Protein AF-0000000085975461 (afdb_homodimer)

Sequence (212 aa):
MDHITNEAEEIYQRLIRKKSVLGVMVFNENGIRTSMDNATTSEMANALVPLNDLARKTVKDLDPDNELLFFRVRTNKNEMMIGVDEGHLYIVIQDARFIRTQHMSMMDHITNEAEEIYQRLIRKKSVLGVMVFNENGIRTSMDNATTSEMANALVPLNDLARKTVKDLDPDNELLFFRVRTNKNEMMIGVDEGHLYIVIQDARFIRTQHMSM

Radius of gyration: 17.93 Å; Cα contacts (8 Å, |Δi|>4): 355; chains: 2; bounding box: 38×55×39 Å

InterPro domains:
  IPR004942 Roadblock/LAMTOR2 domain [PF03259] (8-94)
  IPR004942 Roadblock/LAMTOR2 domain [SM00960] (8-94)

Secondary structure (DSSP, 8-state):
-----HHHHHHHHHHHT-TTEEEEEEE-SS-EEESS-HHHHHHHHHHHHHHHHHHHHHHHHH-TT--EEEEEEEESSEEEEEEEETTEEEEEEEEHHHHHHHHHT-/-----HHHHHHHHHHHT-TTEEEEEEE-SS-EEESS-HHHHHHHHHHHHHHHHHHHHHHHHH-TT--EEEEEEEESSEEEEEEEETTEEEEEEEEHHHHHHHHHT-

Solvent-accessible surface area (backbone atoms only — not comparable to full-atom values): 11482 Å² total; per-residue (Å²): 125,88,80,63,52,70,69,56,46,51,52,49,56,55,48,69,67,36,86,40,42,76,34,43,37,39,38,47,96,83,47,76,52,59,76,54,56,69,69,59,49,51,52,49,47,66,45,47,47,60,50,51,53,50,51,40,49,37,40,32,72,76,33,75,89,46,45,6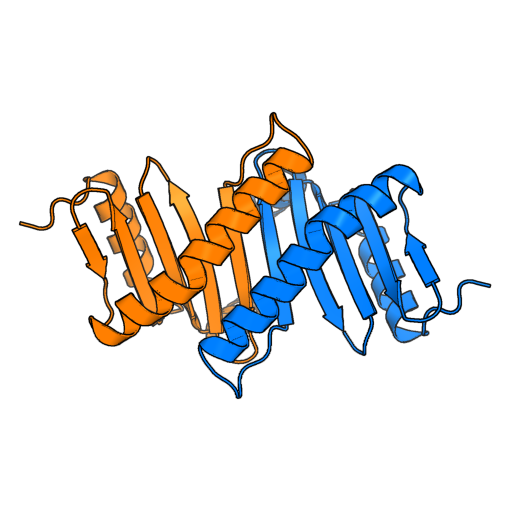2,47,36,34,38,42,34,38,80,69,32,27,36,37,42,34,61,56,98,76,27,40,38,40,37,34,27,38,41,65,51,54,53,55,56,63,65,68,103,126,87,79,62,53,71,68,56,47,51,52,49,57,56,47,68,67,37,84,40,43,75,33,42,37,37,37,45,97,81,48,76,52,59,75,54,55,70,68,59,47,52,52,49,46,66,48,46,48,59,51,51,52,50,49,41,50,38,40,31,72,76,33,75,89,46,46,65,49,35,36,36,41,33,37,78,69,32,27,38,38,38,33,60,54,98,78,25,40,37,41,36,35,28,38,41,67,51,56,52,54,57,63,65,68,104

Foldseek 3Di:
DPPDDPVQVVVVVVQVPDPFWPKKWKDAPVGIDIPDDPVVVVVCCVVCVVVVVVVQVVQCVVPVVDGDAKDWDDDPFWIWIWGDDPRMIMIIIGGPVVVVVVVVVD/DPPDDPVQVVVVVVQVPDPQWPKKWKDAPVGIDIPDDPVVVVVCCVVCVVVVVVVQVVQCVVPVVDGDAKDWDDDPAWIWIWGDDPRMIMIIIGGPVVVVVVVVVD

Nearest PDB structures (foldseek):
  3l7h-assembly1_A  TM=9.608E-01  e=1.850E-07  Drosophila melanogaster
  8j07-assembly1_q5  TM=8.761E-01  e=8.412E-08  Homo sapiens
  3l9k-assembly5_A  TM=9.247E-01  e=2.317E-07  Drosophila melanogaster
  8glv-assembly1_AI  TM=8.136E-01  e=3.419E-08  Chlamydomonas reinhardtii
  1y4o-assembly1_B  TM=8.611E-01  e=7.140E-07  Mus musculus

pLDDT: mean 89.34, std 12.31, range [33.91, 97.38]

Structure (mmCIF, N/CA/C/O backbone):
data_AF-0000000085975461-model_v1
#
loop_
_entity.id
_entity.type
_entity.pdbx_description
1 polymer 'Robl_LC7 domain-containing protein'
#
loop_
_atom_site.group_PDB
_atom_site.id
_atom_site.type_symbol
_atom_site.label_atom_id
_atom_site.label_alt_id
_atom_site.label_comp_id
_atom_site.label_asym_id
_atom_site.label_entity_id
_atom_site.label_seq_id
_atom_site.pdbx_PDB_ins_code
_atom_site.Cartn_x
_atom_site.Cartn_y
_atom_site.Cartn_z
_atom_site.occupancy
_atom_site.B_iso_or_equiv
_atom_site.auth_seq_id
_atom_site.auth_comp_id
_atom_site.auth_asym_id
_atom_site.auth_atom_id
_atom_site.pdbx_PDB_model_num
ATOM 1 N N . MET A 1 1 ? -2.244 -28.422 -16.719 1 41.41 1 MET A N 1
ATOM 2 C CA . MET A 1 1 ? -1.035 -27.609 -16.75 1 41.41 1 MET A CA 1
ATOM 3 C C . MET A 1 1 ? -1.367 -26.141 -16.531 1 41.41 1 MET A C 1
ATOM 5 O O . MET A 1 1 ? -2.375 -25.641 -17.047 1 41.41 1 MET A O 1
ATOM 9 N N . ASP A 1 2 ? -0.779 -25.453 -15.43 1 55.09 2 ASP A N 1
ATOM 10 C CA . ASP A 1 2 ? -1.368 -24.266 -14.82 1 55.09 2 ASP A CA 1
ATOM 11 C C . ASP A 1 2 ? -1.531 -23.141 -15.852 1 55.09 2 ASP A C 1
ATOM 13 O O . ASP A 1 2 ? -0.586 -22.812 -16.562 1 55.09 2 ASP A O 1
ATOM 17 N N . HIS A 1 3 ? -2.777 -22.984 -16.438 1 66.88 3 HIS A N 1
ATOM 18 C CA . HIS A 1 3 ? -3.395 -22.125 -17.438 1 66.88 3 HIS A CA 1
ATOM 19 C C . HIS A 1 3 ? -3.031 -20.656 -17.188 1 66.88 3 HIS A C 1
ATOM 21 O O . HIS A 1 3 ? -3.66 -19.75 -17.75 1 66.88 3 HIS A O 1
ATOM 27 N N . ILE A 1 4 ? -1.952 -20.375 -16.5 1 74.12 4 ILE A N 1
ATOM 28 C CA . ILE A 1 4 ? -1.587 -18.969 -16.406 1 74.12 4 ILE A CA 1
ATOM 29 C C . ILE A 1 4 ? -0.865 -18.531 -17.672 1 74.12 4 ILE A C 1
ATOM 31 O O . ILE A 1 4 ? -0.182 -19.328 -18.312 1 74.12 4 ILE A O 1
ATOM 35 N N . THR A 1 5 ? -1.083 -17.25 -18.109 1 83.25 5 THR A N 1
ATOM 36 C CA . THR A 1 5 ? -0.441 -16.734 -19.312 1 83.25 5 THR A CA 1
ATOM 37 C C . THR A 1 5 ? 1.078 -16.75 -19.156 1 83.25 5 THR A C 1
ATOM 39 O O . THR A 1 5 ? 1.599 -16.812 -18.047 1 83.25 5 THR A O 1
ATOM 42 N N . ASN A 1 6 ? 1.767 -16.828 -20.344 1 84.56 6 ASN A N 1
ATOM 43 C CA . ASN A 1 6 ? 3.225 -16.828 -20.344 1 84.56 6 ASN A CA 1
ATOM 44 C C . ASN A 1 6 ? 3.787 -15.625 -19.594 1 84.56 6 ASN A C 1
ATOM 46 O O . ASN A 1 6 ? 4.785 -15.758 -18.875 1 84.56 6 ASN A O 1
ATOM 50 N N . GLU A 1 7 ? 3.133 -14.5 -19.766 1 85.62 7 GLU A N 1
ATOM 51 C CA . GLU A 1 7 ? 3.59 -13.289 -19.094 1 85.62 7 GLU A CA 1
ATOM 52 C C . GLU A 1 7 ? 3.484 -13.438 -17.578 1 85.62 7 GLU A C 1
ATOM 54 O O . GLU A 1 7 ? 4.402 -13.062 -16.844 1 85.62 7 GLU A O 1
ATOM 59 N N . ALA A 1 8 ? 2.377 -13.984 -17.141 1 87.81 8 ALA A N 1
ATOM 60 C CA . ALA A 1 8 ? 2.17 -14.188 -15.719 1 87.81 8 ALA A CA 1
ATOM 61 C C . ALA A 1 8 ? 3.168 -15.195 -15.156 1 87.81 8 ALA A C 1
ATOM 63 O O . ALA A 1 8 ? 3.648 -15.047 -14.031 1 87.81 8 ALA A O 1
ATOM 64 N N . GLU A 1 9 ? 3.465 -16.156 -15.992 1 89.06 9 GLU A N 1
ATOM 65 C CA . GLU A 1 9 ? 4.414 -17.188 -15.578 1 89.06 9 GLU A CA 1
ATOM 66 C C . GLU A 1 9 ? 5.816 -16.609 -15.414 1 89.06 9 GLU A C 1
ATOM 68 O O . GLU A 1 9 ? 6.527 -16.953 -14.469 1 89.06 9 GLU A O 1
ATOM 73 N N . GLU A 1 10 ? 6.199 -15.766 -16.281 1 90.12 10 GLU A N 1
ATOM 74 C CA . GLU A 1 10 ? 7.52 -15.141 -16.219 1 90.12 10 GLU A CA 1
ATOM 75 C C . GLU A 1 10 ? 7.656 -14.289 -14.953 1 90.12 10 GLU A C 1
ATOM 77 O O . GLU A 1 10 ? 8.688 -14.328 -14.281 1 90.12 10 GLU A O 1
ATOM 82 N N . ILE A 1 11 ? 6.613 -13.508 -14.719 1 89.75 11 ILE A N 1
ATOM 83 C CA . ILE A 1 11 ? 6.621 -12.672 -13.523 1 89.75 11 ILE A CA 1
ATOM 84 C C . ILE A 1 11 ? 6.707 -13.555 -12.273 1 89.75 11 ILE A C 1
ATOM 86 O O . ILE A 1 11 ? 7.504 -13.289 -11.375 1 89.75 11 ILE A O 1
ATOM 90 N N . TYR A 1 12 ? 5.902 -14.625 -12.305 1 92.62 12 TYR A N 1
ATOM 91 C CA . TYR A 1 12 ? 5.906 -15.562 -11.188 1 92.62 12 TYR A CA 1
ATOM 92 C C . TYR A 1 12 ? 7.305 -16.125 -10.953 1 92.62 12 TYR A C 1
ATOM 94 O O . TYR A 1 12 ? 7.801 -16.109 -9.82 1 92.62 12 TYR A 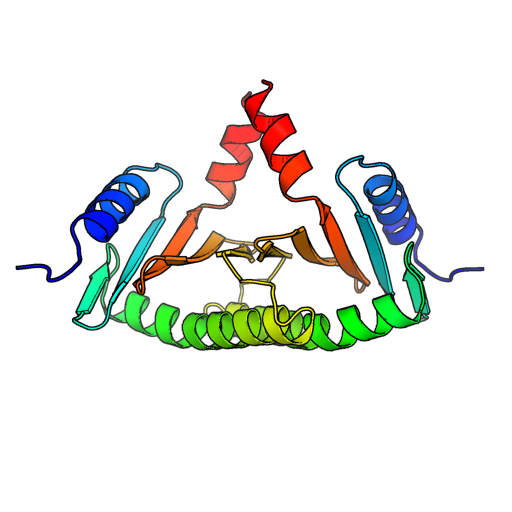O 1
ATOM 102 N N . GLN A 1 13 ? 7.914 -16.5 -11.984 1 93.81 13 GLN A N 1
ATOM 103 C CA . GLN A 1 13 ? 9.227 -17.125 -11.883 1 93.81 13 GLN A CA 1
ATOM 104 C C . GLN A 1 13 ? 10.281 -16.125 -11.398 1 93.81 13 GLN A C 1
ATOM 106 O O . GLN A 1 13 ? 11.188 -16.484 -10.648 1 93.81 13 GLN A O 1
ATOM 111 N N . ARG A 1 14 ? 10.109 -14.977 -11.844 1 93.75 14 ARG A N 1
ATOM 112 C CA . ARG A 1 14 ? 11.047 -13.93 -11.438 1 93.75 14 ARG A CA 1
ATOM 113 C C . ARG A 1 14 ? 10.906 -13.617 -9.953 1 93.75 14 ARG A C 1
ATOM 115 O O . ARG A 1 14 ? 11.906 -13.438 -9.25 1 93.75 14 ARG A O 1
ATOM 122 N N . LEU A 1 15 ? 9.695 -13.609 -9.461 1 93.44 15 LEU A N 1
ATOM 123 C CA . LEU A 1 15 ? 9.414 -13.227 -8.086 1 93.44 15 LEU A CA 1
ATOM 124 C C . LEU A 1 15 ? 9.883 -14.312 -7.117 1 93.44 15 LEU A C 1
ATOM 126 O O . LEU A 1 15 ? 10.453 -14.008 -6.066 1 93.44 15 LEU A O 1
ATOM 130 N N . ILE A 1 16 ? 9.648 -15.578 -7.445 1 93.81 16 ILE A N 1
ATOM 131 C CA . ILE A 1 16 ? 9.953 -16.656 -6.512 1 93.81 16 ILE A CA 1
ATOM 132 C C . ILE A 1 16 ? 11.469 -16.812 -6.375 1 93.81 16 ILE A C 1
ATOM 134 O O . ILE A 1 16 ? 11.945 -17.469 -5.445 1 93.81 16 ILE A O 1
ATOM 138 N N . ARG A 1 17 ? 12.188 -16.266 -7.32 1 94.44 17 ARG A N 1
ATOM 139 C CA . ARG A 1 17 ? 13.641 -16.391 -7.27 1 94.44 17 ARG A CA 1
ATOM 140 C C . ARG A 1 17 ? 14.234 -15.352 -6.32 1 94.44 17 ARG A C 1
ATOM 142 O O . ARG A 1 17 ? 15.398 -15.469 -5.922 1 94.44 17 ARG A O 1
ATOM 149 N N . LYS A 1 18 ? 13.469 -14.43 -5.969 1 92.94 18 LYS A N 1
ATOM 150 C CA . LYS A 1 18 ? 13.961 -13.391 -5.066 1 92.94 18 LYS A CA 1
ATOM 151 C C . LYS A 1 18 ? 14.109 -13.922 -3.646 1 92.94 18 LYS A C 1
ATOM 153 O O . LYS A 1 18 ? 13.195 -14.555 -3.113 1 92.94 18 LYS A O 1
ATOM 158 N N . LYS A 1 19 ? 15.203 -13.609 -3.033 1 92.12 19 LYS A N 1
ATOM 159 C CA . LYS A 1 19 ? 15.516 -14.117 -1.697 1 92.12 19 LYS A CA 1
ATOM 160 C C . LYS A 1 19 ? 14.57 -13.531 -0.655 1 92.12 19 LYS A C 1
ATOM 162 O O . LYS A 1 19 ? 14.25 -14.18 0.343 1 92.12 19 LYS A O 1
ATOM 167 N N . SER A 1 20 ? 14.086 -12.359 -0.898 1 93.06 20 SER A N 1
ATOM 168 C CA . SER A 1 20 ? 13.227 -11.688 0.07 1 93.06 20 SER A CA 1
ATOM 169 C C . SER A 1 20 ? 11.805 -12.219 0.011 1 93.06 20 SER A C 1
ATOM 171 O O . SER A 1 20 ? 10.992 -11.945 0.896 1 93.06 20 SER A O 1
ATOM 173 N N . VAL A 1 21 ? 11.539 -13 -1.002 1 96.25 21 VAL A N 1
ATOM 174 C CA . VAL A 1 21 ? 10.156 -13.406 -1.245 1 96.25 21 VAL A CA 1
ATOM 175 C C . VAL A 1 21 ? 9.852 -14.68 -0.455 1 96.25 21 VAL A C 1
ATOM 177 O O . VAL A 1 21 ? 10.555 -15.68 -0.582 1 96.25 21 VAL A O 1
ATOM 180 N N . LEU A 1 22 ? 8.781 -14.609 0.339 1 95.62 22 LEU A N 1
ATOM 181 C CA . LEU A 1 22 ? 8.344 -15.742 1.152 1 95.62 22 LEU A CA 1
ATOM 182 C C . LEU A 1 22 ? 7.238 -16.516 0.448 1 95.62 22 LEU A C 1
ATOM 184 O O . LEU A 1 22 ? 7.055 -17.719 0.7 1 95.62 22 LEU A O 1
ATOM 188 N N . GLY A 1 23 ? 6.523 -15.812 -0.423 1 96.56 23 GLY A N 1
ATOM 189 C CA . GLY A 1 23 ? 5.414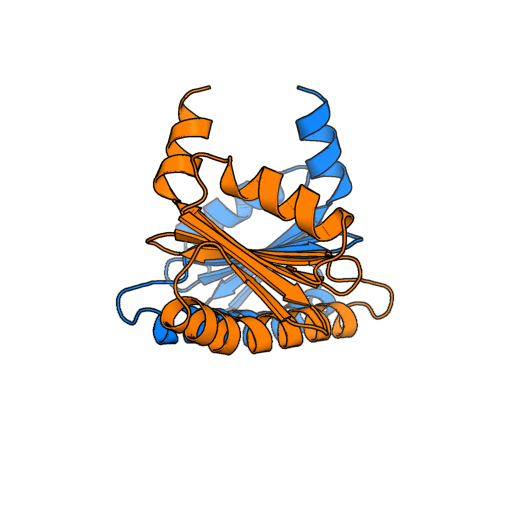 -16.438 -1.123 1 96.56 23 GLY A CA 1
ATOM 190 C C . GLY A 1 23 ? 4.875 -15.602 -2.264 1 96.56 23 GLY A C 1
ATOM 191 O O . GLY A 1 23 ? 4.879 -14.375 -2.191 1 96.56 23 GLY A O 1
ATOM 192 N N . VAL A 1 24 ? 4.445 -16.328 -3.301 1 96.94 24 VAL A N 1
ATOM 193 C CA . VAL A 1 24 ? 3.865 -15.672 -4.465 1 96.94 24 VAL A CA 1
ATOM 194 C C . VAL A 1 24 ? 2.551 -16.344 -4.84 1 96.94 24 VAL A C 1
ATOM 196 O O . VAL A 1 24 ? 2.447 -17.578 -4.816 1 96.94 24 VAL A O 1
ATOM 199 N N . MET A 1 25 ? 1.597 -15.539 -5.172 1 96.44 25 MET A N 1
ATOM 200 C CA . MET A 1 25 ? 0.305 -16.016 -5.664 1 96.44 25 MET A CA 1
ATOM 201 C C . MET A 1 25 ? -0.129 -15.227 -6.898 1 96.44 25 MET A C 1
ATOM 203 O O . MET A 1 25 ? -0.06 -14 -6.914 1 96.44 25 MET A O 1
ATOM 207 N N . VAL A 1 26 ? -0.528 -15.953 -7.902 1 94.75 26 VAL A N 1
ATOM 208 C CA . VAL A 1 26 ? -1.046 -15.344 -9.125 1 94.75 26 VAL A CA 1
ATOM 209 C C . VAL A 1 26 ? -2.445 -15.883 -9.414 1 94.75 26 VAL A C 1
ATOM 211 O O . VAL A 1 26 ? -2.639 -17.094 -9.539 1 94.75 26 VAL A O 1
ATOM 214 N N . PHE A 1 27 ? -3.338 -14.922 -9.461 1 91.81 27 PHE A N 1
ATOM 215 C CA . PHE A 1 27 ? -4.727 -15.297 -9.703 1 91.81 27 PHE A CA 1
ATOM 216 C C . PHE A 1 27 ? -5.16 -14.867 -11.102 1 91.81 27 PHE A C 1
ATOM 218 O O . PHE A 1 27 ? -4.906 -13.742 -11.523 1 91.81 27 PHE A O 1
ATOM 225 N N . ASN A 1 28 ? -5.727 -15.812 -11.812 1 86.25 28 ASN A N 1
ATOM 226 C CA . ASN A 1 28 ? -6.371 -15.484 -13.078 1 86.25 28 ASN A CA 1
ATOM 227 C C . ASN A 1 28 ? -7.754 -16.125 -13.188 1 86.25 28 ASN A C 1
ATOM 229 O O . ASN A 1 28 ? -8.25 -16.719 -12.227 1 86.25 28 ASN A O 1
ATOM 233 N N . GLU A 1 29 ? -8.414 -15.875 -14.344 1 81.06 29 GLU A N 1
ATOM 234 C CA . GLU A 1 29 ? -9.773 -16.359 -14.547 1 81.06 29 GLU A CA 1
ATOM 235 C C . GLU A 1 29 ? -9.836 -17.875 -14.484 1 81.06 29 GLU A C 1
ATOM 237 O O . GLU A 1 29 ? -10.867 -18.453 -14.141 1 81.06 29 GLU A O 1
ATOM 242 N N . ASN A 1 30 ? -8.773 -18.531 -14.695 1 78.06 30 ASN A N 1
ATOM 243 C CA . ASN A 1 30 ? -8.781 -19.984 -14.875 1 78.06 30 ASN A CA 1
ATOM 244 C C . ASN A 1 30 ? -8.281 -20.703 -13.625 1 78.06 30 ASN A C 1
ATOM 246 O O . ASN A 1 30 ? -8.539 -21.891 -13.445 1 78.06 30 ASN A O 1
ATOM 250 N N . GLY A 1 31 ? -7.484 -19.953 -12.828 1 85 31 GLY A N 1
ATOM 251 C CA . GLY A 1 31 ? -6.957 -20.625 -11.656 1 85 31 GLY A CA 1
ATOM 252 C C . GLY A 1 31 ? -5.895 -19.828 -10.922 1 85 31 GLY A C 1
ATOM 253 O O . GLY A 1 31 ? -5.871 -18.609 -11.008 1 85 31 GLY A O 1
ATOM 254 N N . ILE A 1 32 ? -5.227 -20.656 -9.938 1 90.75 32 ILE A N 1
ATOM 255 C CA . ILE A 1 32 ? -4.27 -20.016 -9.047 1 90.75 32 ILE A CA 1
ATOM 256 C C . ILE A 1 32 ? -2.908 -20.688 -9.172 1 90.75 32 ILE A C 1
ATOM 258 O O . ILE A 1 32 ? -2.818 -21.922 -9.18 1 90.75 32 ILE A O 1
ATOM 262 N N . ARG A 1 33 ? -1.916 -19.891 -9.508 1 92.88 33 ARG A N 1
ATOM 263 C CA . ARG A 1 33 ? -0.52 -20.312 -9.391 1 92.88 33 ARG A CA 1
ATOM 264 C C . ARG A 1 33 ? 0.105 -19.766 -8.109 1 92.88 33 ARG A C 1
ATOM 266 O O . ARG A 1 33 ? 0.121 -18.547 -7.895 1 92.88 33 ARG A O 1
ATOM 273 N N . THR A 1 34 ? 0.556 -20.672 -7.219 1 95.06 34 THR A N 1
ATOM 274 C CA . THR A 1 34 ? 1.017 -20.219 -5.914 1 95.06 34 THR A CA 1
ATOM 275 C C . THR A 1 34 ? 2.188 -21.062 -5.426 1 95.06 34 THR A C 1
ATOM 277 O O . THR A 1 34 ? 2.273 -22.25 -5.738 1 95.06 34 THR A O 1
ATOM 280 N N . SER A 1 35 ? 3.09 -20.406 -4.75 1 96.31 35 SER A N 1
ATOM 281 C CA . SER A 1 35 ? 4.195 -21.109 -4.105 1 96.31 35 SER A CA 1
ATOM 282 C C . SER A 1 35 ? 3.844 -21.484 -2.67 1 96.31 35 SER A C 1
ATOM 284 O O . SER A 1 35 ? 4.68 -22.031 -1.943 1 96.31 35 SER A O 1
ATOM 286 N N . MET A 1 36 ? 2.643 -21.156 -2.258 1 95.12 36 MET A N 1
ATOM 287 C CA . MET A 1 36 ? 2.201 -21.406 -0.888 1 95.12 36 MET A CA 1
ATOM 288 C C . MET A 1 36 ? 1.132 -22.5 -0.85 1 95.12 36 MET A C 1
ATOM 290 O O . MET A 1 36 ? 0.632 -22.922 -1.895 1 95.12 36 MET A O 1
ATOM 294 N N . ASP A 1 37 ? 0.845 -22.969 0.315 1 95.94 37 ASP A N 1
ATOM 295 C CA . ASP A 1 37 ? -0.187 -24 0.426 1 95.94 37 ASP A CA 1
ATOM 296 C C . ASP A 1 37 ? -1.575 -23.406 0.187 1 95.94 37 ASP A C 1
ATOM 298 O O . ASP A 1 37 ? -1.762 -22.188 0.266 1 95.94 37 ASP A O 1
ATOM 302 N N . ASN A 1 38 ? -2.553 -24.266 -0.075 1 93.5 38 ASN A N 1
ATOM 303 C CA . ASN A 1 38 ? -3.885 -23.828 -0.481 1 93.5 38 ASN A CA 1
ATOM 304 C C . ASN A 1 38 ? -4.594 -23.078 0.639 1 93.5 38 ASN A C 1
ATOM 306 O O . ASN A 1 38 ? -5.34 -22.125 0.38 1 93.5 38 ASN A O 1
ATOM 310 N N . ALA A 1 39 ? -4.352 -23.484 1.846 1 95.31 39 ALA A N 1
ATOM 311 C CA . ALA A 1 39 ? -5.012 -22.828 2.977 1 95.31 39 ALA A CA 1
ATOM 312 C C . ALA A 1 39 ? -4.523 -21.391 3.15 1 95.31 39 ALA A C 1
ATOM 314 O O . ALA A 1 39 ? -5.332 -20.469 3.287 1 95.31 39 ALA A O 1
ATOM 315 N N . THR A 1 40 ? -3.193 -21.219 3.076 1 94.19 40 THR A N 1
ATOM 316 C CA . THR A 1 40 ? -2.602 -19.891 3.18 1 94.19 40 THR A CA 1
ATOM 317 C C . THR A 1 40 ? -3.029 -19.016 2.006 1 94.19 40 THR A C 1
ATOM 319 O O . THR A 1 40 ? -3.369 -17.844 2.188 1 94.19 40 THR A O 1
ATOM 322 N N . THR A 1 41 ? -3.064 -19.594 0.85 1 95.5 41 THR A N 1
ATOM 323 C CA . THR A 1 41 ? -3.465 -18.875 -0.363 1 95.5 41 THR A CA 1
ATOM 324 C C . THR A 1 41 ? -4.898 -18.375 -0.245 1 95.5 41 THR A C 1
ATOM 326 O O . THR A 1 41 ? -5.18 -17.219 -0.555 1 95.5 41 THR A O 1
ATOM 329 N N . SER A 1 42 ? -5.801 -19.234 0.211 1 94.81 42 SER A N 1
ATOM 330 C CA . SER A 1 42 ? -7.203 -18.859 0.355 1 94.81 42 SER A CA 1
ATOM 331 C C . SER A 1 42 ? -7.379 -17.766 1.409 1 94.81 42 SER A C 1
ATOM 333 O O . SER A 1 42 ? -8.133 -16.812 1.203 1 94.81 42 SER A O 1
ATOM 335 N N . GLU A 1 43 ? -6.668 -17.859 2.436 1 95.19 43 GLU A N 1
ATOM 336 C CA . GLU A 1 43 ? -6.754 -16.875 3.51 1 95.19 43 GLU A CA 1
ATOM 337 C C . GLU A 1 43 ? -6.258 -15.508 3.051 1 95.19 43 GLU A C 1
ATOM 339 O O . GLU A 1 43 ? -6.914 -14.492 3.283 1 95.19 43 GLU A O 1
ATOM 344 N N . MET A 1 44 ? -5.113 -15.508 2.426 1 95.06 44 MET A N 1
ATOM 345 C CA . MET A 1 44 ? -4.527 -14.266 1.928 1 95.06 44 MET A CA 1
ATOM 346 C C . MET A 1 44 ? -5.426 -13.625 0.875 1 95.06 44 MET A C 1
ATOM 348 O O . MET A 1 44 ? -5.676 -12.422 0.919 1 95.06 44 MET A O 1
ATOM 352 N N . ALA A 1 45 ? -5.887 -14.43 -0.038 1 94.25 45 ALA A N 1
ATOM 353 C CA . ALA A 1 45 ? -6.754 -13.922 -1.097 1 94.25 45 ALA A CA 1
ATOM 354 C C . ALA A 1 45 ? -8.023 -13.312 -0.517 1 94.25 45 ALA A C 1
ATOM 356 O O . ALA A 1 45 ? -8.445 -12.227 -0.922 1 94.25 45 ALA A O 1
ATOM 357 N N . ASN A 1 46 ? -8.609 -14.016 0.42 1 95 46 ASN A N 1
ATOM 358 C CA . ASN A 1 46 ? -9.852 -13.555 1.034 1 95 46 ASN A CA 1
ATOM 359 C C . ASN A 1 46 ? -9.656 -12.219 1.743 1 95 46 ASN A C 1
ATOM 361 O O . ASN A 1 46 ? -10.578 -11.391 1.786 1 95 46 ASN A O 1
ATOM 365 N N . ALA A 1 47 ? -8.516 -12.047 2.291 1 95.62 47 ALA A N 1
ATOM 366 C CA . ALA A 1 47 ? -8.234 -10.828 3.053 1 95.62 47 ALA A CA 1
ATOM 367 C C . ALA A 1 47 ? -7.77 -9.703 2.133 1 95.62 47 ALA A C 1
ATOM 369 O O . ALA A 1 47 ? -8.188 -8.555 2.297 1 95.62 47 ALA A O 1
ATOM 370 N N . LEU A 1 48 ? -7.027 -10.016 1.121 1 95.94 48 LEU A N 1
ATOM 371 C CA . LEU A 1 48 ? -6.316 -8.984 0.377 1 95.94 48 LEU A CA 1
ATOM 372 C C . LEU A 1 48 ? -7.098 -8.57 -0.865 1 95.94 48 LEU A C 1
ATOM 374 O O . LEU A 1 48 ? -6.926 -7.461 -1.373 1 95.94 48 LEU A O 1
ATOM 378 N N . VAL A 1 49 ? -7.98 -9.445 -1.314 1 94.44 49 VAL A N 1
ATOM 379 C CA . VAL A 1 49 ? -8.75 -9.141 -2.514 1 94.44 49 VAL A CA 1
ATOM 380 C C . VAL A 1 49 ? -9.68 -7.957 -2.24 1 94.44 49 VAL A C 1
ATOM 382 O O . VAL A 1 49 ? -9.695 -6.988 -3.002 1 94.44 49 VAL A O 1
ATOM 385 N N . PRO A 1 50 ? -10.469 -7.984 -1.1 1 95.88 50 PRO A N 1
ATOM 386 C CA . PRO A 1 50 ? -11.297 -6.82 -0.795 1 95.88 50 PRO A CA 1
ATOM 387 C C . PRO A 1 50 ? -10.484 -5.539 -0.637 1 95.88 50 PRO A C 1
ATOM 389 O O . PRO A 1 50 ? -10.945 -4.457 -1.016 1 95.88 50 PRO A O 1
ATOM 392 N N . LEU A 1 51 ? -9.328 -5.676 -0.07 1 96 51 LEU A N 1
ATOM 393 C CA . LEU A 1 51 ? -8.461 -4.516 0.099 1 96 51 LEU A CA 1
ATOM 394 C C . LEU A 1 51 ? -8.062 -3.932 -1.253 1 96 51 LEU A C 1
ATOM 396 O O . LEU A 1 51 ? -8.109 -2.715 -1.447 1 96 51 LEU A O 1
ATOM 400 N N . ASN A 1 52 ? -7.652 -4.789 -2.176 1 95.44 52 ASN A N 1
ATOM 401 C CA . ASN A 1 52 ? -7.328 -4.352 -3.529 1 95.44 52 ASN A CA 1
ATOM 402 C C . ASN A 1 52 ? -8.516 -3.656 -4.191 1 95.44 52 ASN A C 1
ATOM 404 O O . ASN A 1 52 ? -8.344 -2.641 -4.867 1 95.44 52 ASN A O 1
ATOM 408 N N . ASP A 1 53 ? -9.711 -4.246 -4.012 1 95.5 53 ASP A N 1
ATOM 409 C CA . ASP A 1 53 ? -10.906 -3.676 -4.617 1 95.5 53 ASP A CA 1
ATOM 410 C C . ASP A 1 53 ? -11.188 -2.273 -4.082 1 95.5 53 ASP A C 1
ATOM 412 O O . ASP A 1 53 ? -11.492 -1.358 -4.848 1 95.5 53 ASP A O 1
ATOM 416 N N . LEU A 1 54 ? -11.039 -2.125 -2.799 1 96.69 54 LEU A N 1
ATOM 417 C CA . LEU A 1 54 ? -11.273 -0.814 -2.201 1 96.69 54 LEU A CA 1
ATOM 418 C C . LEU A 1 54 ? -10.203 0.179 -2.641 1 96.69 54 LEU A C 1
ATOM 420 O O . LEU A 1 54 ? -10.5 1.352 -2.879 1 96.69 54 LEU A O 1
ATOM 424 N N . ALA A 1 55 ? -8.93 -0.239 -2.727 1 97.19 55 ALA A N 1
ATOM 425 C CA . ALA A 1 55 ? -7.852 0.625 -3.193 1 97.19 55 ALA A CA 1
ATOM 426 C C . ALA A 1 55 ? -8.125 1.125 -4.609 1 97.19 55 ALA A C 1
ATOM 428 O O . ALA A 1 55 ? -7.938 2.309 -4.902 1 97.19 55 ALA A O 1
ATOM 429 N N . ARG A 1 56 ? -8.562 0.223 -5.426 1 96 56 ARG A N 1
ATOM 430 C CA . ARG A 1 56 ? -8.898 0.591 -6.797 1 96 56 ARG A CA 1
ATOM 431 C C . ARG A 1 56 ? -10.023 1.62 -6.828 1 96 56 ARG A C 1
ATOM 433 O O . ARG A 1 56 ? -9.945 2.613 -7.555 1 96 56 ARG A O 1
ATOM 440 N N . LYS A 1 57 ? -11.039 1.339 -6.074 1 96.88 57 LYS A N 1
ATOM 441 C CA . LYS A 1 57 ? -12.172 2.262 -5.988 1 96.88 57 LYS A CA 1
ATOM 442 C C . LYS A 1 57 ? -11.727 3.629 -5.48 1 96.88 57 LYS A C 1
ATOM 444 O O . LYS A 1 57 ? -12.148 4.66 -6.004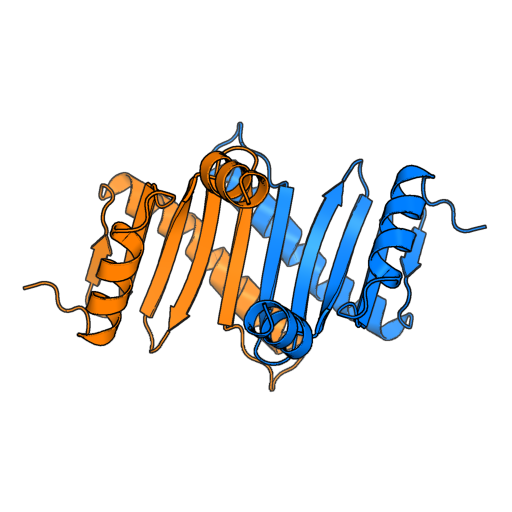 1 96.88 57 LYS A O 1
ATOM 449 N N . THR A 1 58 ? -10.891 3.625 -4.441 1 97.25 58 THR A N 1
ATOM 450 C CA . THR A 1 58 ? -10.398 4.855 -3.836 1 97.25 58 THR A CA 1
ATOM 451 C C . THR A 1 58 ? -9.633 5.695 -4.859 1 97.25 58 THR A C 1
ATOM 453 O O . THR A 1 58 ? -9.867 6.898 -4.977 1 97.25 58 THR A O 1
ATOM 456 N N . VAL A 1 59 ? -8.781 5.082 -5.648 1 96.62 59 VAL A N 1
ATOM 457 C CA . VAL A 1 59 ? -7.988 5.766 -6.668 1 96.62 59 VAL A CA 1
ATOM 458 C C . VAL A 1 59 ? -8.914 6.371 -7.719 1 96.62 59 VAL A C 1
ATOM 460 O O . VAL A 1 59 ? -8.727 7.516 -8.141 1 96.62 59 VAL A O 1
ATOM 463 N N . LYS A 1 60 ? -9.961 5.672 -8.07 1 96.75 60 LYS A N 1
ATOM 464 C CA . LYS A 1 60 ? -10.914 6.133 -9.078 1 96.75 60 LYS A CA 1
ATOM 465 C C . LYS A 1 60 ? -11.789 7.258 -8.539 1 96.75 60 LYS A C 1
ATOM 467 O O . LYS A 1 60 ? -12.141 8.188 -9.266 1 96.75 60 LYS A O 1
ATOM 472 N N . ASP A 1 61 ? -12.109 7.141 -7.23 1 95.44 61 ASP A N 1
ATOM 473 C CA . ASP A 1 61 ? -12.891 8.195 -6.59 1 95.44 61 ASP A CA 1
ATOM 474 C C . ASP A 1 61 ? -12.117 9.516 -6.566 1 95.44 61 ASP A C 1
ATOM 476 O O . ASP A 1 61 ? -12.711 10.586 -6.719 1 95.44 61 ASP A O 1
ATOM 480 N N . LEU A 1 62 ? -10.797 9.398 -6.367 1 95.06 62 LEU A N 1
ATOM 481 C CA . LEU A 1 62 ? -9.953 10.586 -6.297 1 95.06 62 LEU A CA 1
ATOM 482 C C . LEU A 1 62 ? -9.711 11.164 -7.688 1 95.06 62 LEU A C 1
ATOM 484 O O . LEU A 1 62 ? -9.664 12.383 -7.855 1 95.06 62 LEU A O 1
ATOM 488 N N . ASP A 1 63 ? -9.555 10.281 -8.641 1 95.12 63 ASP A N 1
ATOM 489 C CA . ASP A 1 63 ? -9.305 10.664 -10.023 1 95.12 63 ASP A CA 1
ATOM 490 C C . ASP A 1 63 ? -9.766 9.578 -10.992 1 95.12 63 ASP A C 1
ATOM 492 O O . ASP A 1 63 ? -9.07 8.578 -11.188 1 95.12 63 ASP A O 1
ATOM 496 N N . PRO A 1 64 ? -10.922 9.812 -11.648 1 95.88 64 PRO A N 1
ATOM 497 C CA . PRO A 1 64 ? -11.5 8.789 -12.523 1 95.88 64 PRO A CA 1
ATOM 498 C C . PRO A 1 64 ? -10.547 8.367 -13.648 1 95.88 64 PRO A C 1
ATOM 500 O O . PRO A 1 64 ? -10.695 7.277 -14.211 1 95.88 64 PRO A O 1
ATOM 503 N N . ASP A 1 65 ? -9.586 9.227 -13.992 1 96.31 65 ASP A N 1
ATOM 504 C CA . ASP A 1 65 ? -8.656 8.914 -15.078 1 96.31 65 ASP A CA 1
ATOM 505 C C . ASP A 1 65 ? -7.414 8.203 -14.547 1 96.31 65 ASP A C 1
ATOM 507 O O . ASP A 1 65 ? -6.527 7.832 -15.32 1 96.31 65 ASP A O 1
ATOM 511 N N . ASN A 1 66 ? -7.309 8.086 -13.289 1 95 66 ASN A N 1
ATOM 512 C CA . ASN A 1 66 ? -6.164 7.449 -12.641 1 95 66 ASN A CA 1
ATOM 513 C C . ASN A 1 66 ? -6.379 5.945 -12.469 1 95 66 ASN A C 1
ATOM 515 O O . ASN A 1 66 ? -7.516 5.469 -12.523 1 95 66 ASN A O 1
ATOM 519 N N . GLU A 1 67 ? -5.301 5.203 -12.398 1 94.75 67 GLU A N 1
ATOM 520 C CA . GLU A 1 67 ? -5.352 3.754 -12.25 1 94.75 67 GLU A CA 1
ATOM 521 C C . GLU A 1 67 ? -4.395 3.275 -11.164 1 94.75 67 GLU A C 1
ATOM 523 O O . GLU A 1 67 ? -3.26 3.748 -11.078 1 94.75 67 GLU A O 1
ATOM 528 N N . LEU A 1 68 ? -4.973 2.352 -10.414 1 95.81 68 LEU A N 1
ATOM 529 C CA . LEU A 1 68 ? -4.109 1.7 -9.43 1 95.81 68 LEU A CA 1
ATOM 530 C C . LEU A 1 68 ? -3.137 0.745 -10.117 1 95.81 68 LEU A C 1
ATOM 532 O O . LEU A 1 68 ? -3.551 -0.128 -10.883 1 95.81 68 LEU A O 1
ATOM 536 N N . LEU A 1 69 ? -1.801 0.957 -9.977 1 94.12 69 LEU A N 1
ATOM 537 C CA . LEU A 1 69 ? -0.814 0.016 -10.5 1 94.12 69 LEU A CA 1
ATOM 538 C C . LEU A 1 69 ? -0.561 -1.112 -9.5 1 94.12 69 LEU A C 1
ATOM 540 O O . LEU A 1 69 ? -0.793 -2.283 -9.812 1 94.12 69 LEU A O 1
ATOM 544 N N . PHE A 1 70 ? -0.201 -0.749 -8.305 1 94.44 70 PHE A N 1
ATOM 545 C CA . PHE A 1 70 ? -0.034 -1.715 -7.227 1 94.44 70 PHE A CA 1
ATOM 546 C C . PHE A 1 70 ? -0.022 -1.018 -5.871 1 94.44 70 PHE A C 1
ATOM 548 O O . PHE A 1 70 ? 0.029 0.212 -5.801 1 94.44 70 PHE A O 1
ATOM 555 N N . PHE A 1 71 ? -0.168 -1.81 -4.789 1 94.5 71 PHE A N 1
ATOM 556 C CA . PHE A 1 71 ? 0.061 -1.21 -3.479 1 94.5 71 PHE A CA 1
ATOM 557 C C . PHE A 1 71 ? 0.781 -2.186 -2.555 1 94.5 71 PHE A C 1
ATOM 559 O O . PHE A 1 71 ? 0.743 -3.398 -2.773 1 94.5 71 PHE A O 1
ATOM 566 N N . ARG A 1 72 ? 1.521 -1.626 -1.756 1 95 72 ARG A N 1
ATOM 567 C CA . ARG A 1 72 ? 2.383 -2.357 -0.832 1 95 72 ARG A CA 1
ATOM 568 C C . ARG A 1 72 ? 1.973 -2.104 0.615 1 95 72 ARG A C 1
ATOM 570 O O . ARG A 1 72 ? 1.665 -0.969 0.989 1 95 72 ARG A O 1
ATOM 577 N N . VAL A 1 73 ? 1.857 -3.199 1.357 1 96.75 73 VAL A N 1
ATOM 578 C CA . VAL A 1 73 ? 1.497 -3.146 2.77 1 96.75 73 VAL A CA 1
ATOM 579 C C . VAL A 1 73 ? 2.668 -3.635 3.619 1 96.75 73 VAL A C 1
ATOM 581 O O . VAL A 1 73 ? 3.1 -4.785 3.492 1 96.75 73 VAL A O 1
ATOM 584 N N . ARG A 1 74 ? 3.119 -2.715 4.43 1 95.75 74 ARG A N 1
ATOM 585 C CA . ARG A 1 74 ? 4.211 -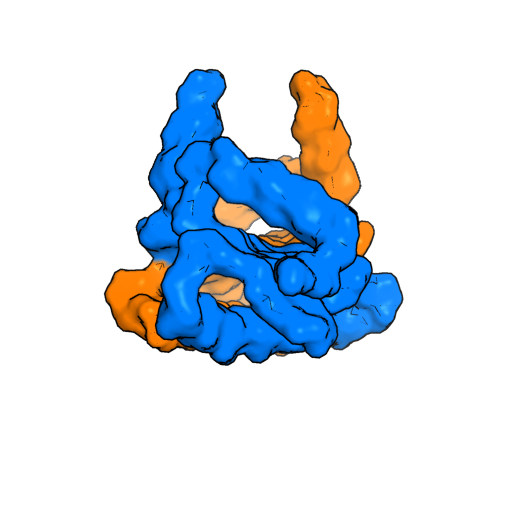3.094 5.32 1 95.75 74 ARG A CA 1
ATOM 586 C C . ARG A 1 74 ? 3.703 -3.314 6.742 1 95.75 74 ARG A C 1
ATOM 588 O O . ARG A 1 74 ? 2.969 -2.482 7.281 1 95.75 74 ARG A O 1
ATOM 595 N N . THR A 1 75 ? 4.039 -4.48 7.23 1 95.31 75 THR A N 1
ATOM 596 C CA . THR A 1 75 ? 3.695 -4.824 8.602 1 95.31 75 THR A CA 1
ATOM 597 C C . THR A 1 75 ? 4.953 -5.07 9.43 1 95.31 75 THR A C 1
ATOM 599 O O . THR A 1 75 ? 6.07 -4.988 8.914 1 95.31 75 THR A O 1
ATOM 602 N N . ASN A 1 76 ? 4.77 -5.316 10.734 1 92.19 76 ASN A N 1
ATOM 603 C CA . ASN A 1 76 ? 5.895 -5.613 11.617 1 92.19 76 ASN A CA 1
ATOM 604 C C . ASN A 1 76 ? 6.582 -6.918 11.227 1 92.19 76 ASN A C 1
ATOM 606 O O . ASN A 1 76 ? 7.746 -7.137 11.57 1 92.19 76 ASN A O 1
ATOM 610 N N . LYS A 1 77 ? 6 -7.742 10.477 1 93.06 77 LYS A N 1
ATOM 611 C CA . LYS A 1 77 ? 6.527 -9.078 10.219 1 93.06 77 LYS A CA 1
ATOM 612 C C . LYS A 1 77 ? 6.934 -9.234 8.75 1 93.06 77 LYS A C 1
ATOM 614 O O . LYS A 1 77 ? 7.969 -9.836 8.453 1 93.06 77 LYS A O 1
ATOM 619 N N . ASN A 1 78 ? 6.086 -8.688 7.855 1 95.06 78 ASN A N 1
ATOM 620 C CA . ASN A 1 78 ? 6.336 -8.852 6.43 1 95.06 78 ASN A CA 1
ATOM 621 C C . ASN A 1 78 ? 5.793 -7.68 5.621 1 95.06 78 ASN A C 1
ATOM 623 O O . ASN A 1 78 ? 5.184 -6.766 6.18 1 95.06 78 ASN A O 1
ATOM 627 N N . GLU A 1 79 ? 6.191 -7.75 4.465 1 95.88 79 GLU A N 1
ATOM 628 C CA . GLU A 1 79 ? 5.629 -6.832 3.479 1 95.88 79 GLU A CA 1
ATOM 629 C C . GLU A 1 79 ? 4.801 -7.582 2.436 1 95.88 79 GLU A C 1
ATOM 631 O O . GLU A 1 79 ? 5.219 -8.633 1.941 1 95.88 79 GLU A O 1
ATOM 636 N N . MET A 1 80 ? 3.691 -7.059 2.051 1 97.38 80 MET A N 1
ATOM 637 C CA . MET A 1 80 ? 2.832 -7.637 1.023 1 97.38 80 MET A CA 1
ATOM 638 C C . MET A 1 80 ? 2.658 -6.676 -0.147 1 97.38 80 MET A C 1
ATOM 640 O O . MET A 1 80 ? 2.506 -5.469 0.053 1 97.38 80 MET A O 1
ATOM 644 N N . MET A 1 81 ? 2.789 -7.203 -1.272 1 95.56 81 MET A N 1
ATOM 645 C CA . MET A 1 81 ? 2.578 -6.43 -2.492 1 95.56 81 MET A CA 1
ATOM 646 C C . MET A 1 81 ? 1.415 -6.992 -3.301 1 95.56 81 MET A C 1
ATOM 648 O O . MET A 1 81 ? 1.317 -8.203 -3.49 1 95.56 81 MET A O 1
ATOM 652 N N . ILE A 1 82 ? 0.54 -6.141 -3.648 1 96.62 82 ILE A N 1
ATOM 653 C CA . ILE A 1 82 ? -0.629 -6.551 -4.418 1 96.62 82 ILE A CA 1
ATOM 654 C C . ILE A 1 82 ? -0.728 -5.707 -5.691 1 96.62 82 ILE A C 1
ATOM 656 O O . ILE A 1 82 ? -0.625 -4.48 -5.641 1 96.62 82 ILE A O 1
ATOM 660 N N . GLY A 1 83 ? -0.875 -6.363 -6.766 1 93.75 83 GLY A N 1
ATOM 661 C CA . GLY A 1 83 ? -1.03 -5.668 -8.031 1 93.75 83 GLY A CA 1
ATOM 662 C C . GLY A 1 83 ? -1.848 -6.449 -9.047 1 93.75 83 GLY A C 1
ATOM 663 O O . GLY A 1 83 ? -2.027 -7.66 -8.906 1 93.75 83 GLY A O 1
ATOM 664 N N . VAL A 1 84 ? -2.363 -5.68 -9.961 1 89.69 84 VAL A N 1
ATOM 665 C CA . VAL A 1 84 ? -3.105 -6.285 -11.055 1 89.69 84 VAL A CA 1
ATOM 666 C C . VAL A 1 84 ? -2.43 -5.945 -12.383 1 89.69 84 VAL A C 1
ATOM 668 O O . VAL A 1 84 ? -2.086 -4.789 -12.633 1 89.69 84 VAL A O 1
ATOM 671 N N . ASP A 1 85 ? -2.066 -7.039 -13.109 1 83.56 85 ASP A N 1
ATOM 672 C CA . ASP A 1 85 ? -1.476 -6.863 -14.43 1 83.56 85 ASP A CA 1
ATOM 673 C C . ASP A 1 85 ? -2.115 -7.805 -15.453 1 83.56 85 ASP A C 1
ATOM 675 O O . ASP A 1 85 ? -2.174 -9.016 -15.234 1 83.56 85 ASP A O 1
ATOM 679 N N . GLU A 1 86 ? -2.568 -7.184 -16.531 1 84.94 86 GLU A N 1
ATOM 680 C CA . GLU A 1 86 ? -3.156 -7.926 -17.641 1 84.94 86 GLU A CA 1
ATOM 681 C C . GLU A 1 86 ? -4.223 -8.898 -17.156 1 84.94 86 GLU A C 1
ATOM 683 O O . GLU A 1 86 ? -4.258 -10.055 -17.578 1 84.94 86 GLU A O 1
ATOM 688 N N . GLY A 1 87 ? -4.918 -8.531 -16.141 1 84.94 87 GLY A N 1
ATOM 689 C CA . GLY A 1 87 ? -6.039 -9.328 -15.68 1 84.94 87 GLY A CA 1
ATOM 690 C C . GLY A 1 87 ? -5.656 -10.32 -14.594 1 84.94 87 GLY A C 1
ATOM 691 O O . GLY A 1 87 ? -6.5 -11.086 -14.125 1 84.94 87 GLY A O 1
ATOM 692 N N . HIS A 1 88 ? -4.383 -10.266 -14.312 1 92.12 88 HIS A N 1
ATOM 693 C CA . HIS A 1 88 ? -3.932 -11.148 -13.242 1 92.12 88 HIS A CA 1
ATOM 694 C C . HIS A 1 88 ? -3.666 -10.359 -11.961 1 92.12 88 HIS A C 1
ATOM 696 O O . HIS A 1 88 ? -3.1 -9.266 -12.008 1 92.12 88 HIS A O 1
ATOM 702 N N . LEU A 1 89 ? -4.199 -11.016 -10.914 1 93.19 89 LEU A N 1
ATOM 703 C CA . LEU A 1 89 ? -3.906 -10.461 -9.602 1 93.19 89 LEU A CA 1
ATOM 704 C C . LEU A 1 89 ? -2.672 -11.117 -8.992 1 93.19 89 LEU A C 1
ATOM 706 O O . LEU A 1 89 ? -2.59 -12.352 -8.93 1 93.19 89 LEU A O 1
ATOM 710 N N . TYR A 1 90 ? -1.763 -10.258 -8.633 1 94.88 90 TYR A N 1
ATOM 711 C CA . TYR A 1 90 ? -0.534 -10.734 -8.008 1 94.88 90 TYR A CA 1
ATOM 712 C C . TYR A 1 90 ? -0.492 -10.375 -6.527 1 94.88 90 TYR A C 1
ATOM 714 O O . TYR A 1 90 ? -0.82 -9.242 -6.152 1 94.88 90 TYR A O 1
ATOM 722 N N . ILE A 1 91 ? -0.136 -11.344 -5.719 1 96.81 91 ILE A N 1
ATOM 723 C CA . ILE A 1 91 ? 0.134 -11.133 -4.301 1 96.81 91 ILE A CA 1
ATOM 724 C C . ILE A 1 91 ? 1.504 -11.703 -3.945 1 96.81 91 ILE A C 1
ATOM 726 O O . ILE A 1 91 ? 1.761 -12.891 -4.152 1 96.81 91 ILE A O 1
ATOM 730 N N . VAL A 1 92 ? 2.312 -10.805 -3.428 1 96.94 92 VAL A N 1
ATOM 731 C CA . VAL A 1 92 ? 3.664 -11.219 -3.066 1 96.94 92 VAL A CA 1
ATOM 732 C C . VAL A 1 92 ? 3.92 -10.922 -1.591 1 96.94 92 VAL A C 1
ATOM 734 O O . VAL A 1 92 ? 3.648 -9.812 -1.119 1 96.94 92 VAL A O 1
ATOM 737 N N . ILE A 1 93 ? 4.363 -11.898 -0.907 1 96.88 93 ILE A N 1
ATOM 738 C CA . ILE A 1 93 ? 4.762 -11.742 0.489 1 96.88 93 ILE A CA 1
ATOM 739 C C . ILE A 1 93 ? 6.285 -11.766 0.597 1 96.88 93 ILE A C 1
ATOM 741 O O . ILE A 1 93 ? 6.938 -12.703 0.137 1 96.88 93 ILE A O 1
ATOM 745 N N . GLN A 1 94 ? 6.773 -10.711 1.159 1 95.88 94 GLN A N 1
ATOM 746 C CA . GLN A 1 94 ? 8.227 -10.594 1.276 1 95.88 94 GLN A CA 1
ATOM 747 C C . GLN A 1 94 ? 8.641 -10.398 2.73 1 95.88 94 GLN A C 1
ATOM 749 O O . GLN A 1 94 ? 7.906 -9.805 3.52 1 95.88 94 GLN A O 1
ATOM 754 N N . ASP A 1 95 ? 9.789 -10.883 3.062 1 92.69 95 ASP A N 1
ATOM 755 C CA . ASP A 1 95 ? 10.375 -10.695 4.387 1 92.69 95 ASP A CA 1
ATOM 756 C C . ASP A 1 95 ? 10.914 -9.273 4.551 1 92.69 95 ASP A C 1
ATOM 758 O O . ASP A 1 95 ? 11.914 -8.906 3.934 1 92.69 95 ASP A O 1
ATOM 762 N N . ALA A 1 96 ? 10.219 -8.602 5.5 1 85.62 96 ALA A N 1
ATOM 763 C CA . ALA A 1 96 ? 10.555 -7.188 5.668 1 85.62 96 ALA A CA 1
ATOM 764 C C . ALA A 1 96 ? 11.984 -7.023 6.184 1 85.62 96 ALA A C 1
ATOM 766 O O . ALA A 1 96 ? 12.648 -6.031 5.879 1 85.62 96 ALA A O 1
ATOM 767 N N . ARG A 1 97 ? 12.469 -7.914 6.984 1 83.19 97 ARG A N 1
ATOM 768 C CA . ARG A 1 97 ? 13.805 -7.836 7.566 1 83.19 97 ARG A CA 1
ATOM 769 C C . ARG A 1 97 ? 14.883 -8 6.496 1 83.19 97 ARG A C 1
ATOM 771 O O . ARG A 1 97 ? 15.898 -7.312 6.527 1 83.19 97 ARG A O 1
ATOM 778 N N . PHE A 1 98 ? 14.594 -8.805 5.551 1 81.56 98 PHE A N 1
ATOM 779 C CA . PHE A 1 98 ? 15.539 -9.047 4.469 1 81.56 98 PHE A CA 1
ATOM 780 C C . PHE A 1 98 ? 15.672 -7.82 3.576 1 81.56 98 PHE A C 1
ATOM 782 O O . PHE A 1 98 ? 16.766 -7.473 3.146 1 81.56 98 PHE A O 1
ATOM 789 N N . ILE A 1 99 ? 14.508 -7.184 3.361 1 77.31 99 ILE A N 1
ATOM 790 C CA . ILE A 1 99 ? 14.492 -6.023 2.479 1 77.31 99 ILE A CA 1
ATOM 791 C C . ILE A 1 99 ? 15.281 -4.883 3.111 1 77.31 99 ILE A C 1
ATOM 793 O O . ILE A 1 99 ? 16.062 -4.203 2.432 1 77.31 99 ILE A O 1
ATOM 797 N N . ARG A 1 100 ? 15.148 -4.758 4.434 1 74.38 100 ARG A N 1
ATOM 798 C CA . ARG A 1 100 ? 15.82 -3.68 5.156 1 74.38 100 ARG A CA 1
ATOM 799 C C . ARG A 1 100 ? 17.328 -3.914 5.227 1 74.38 100 ARG A C 1
ATOM 801 O O . ARG A 1 100 ? 18.109 -2.971 5.125 1 74.38 100 ARG A O 1
ATOM 808 N N . THR A 1 101 ? 17.688 -5.121 5.508 1 75.94 101 THR A N 1
ATOM 809 C CA . THR A 1 101 ? 19.094 -5.441 5.688 1 75.94 101 THR A CA 1
ATOM 810 C C . THR A 1 101 ? 19.844 -5.332 4.363 1 75.94 101 THR A C 1
ATOM 812 O O . THR A 1 101 ? 21.031 -5.012 4.344 1 75.94 101 THR A O 1
ATOM 815 N N . GLN A 1 102 ? 19.156 -5.641 3.291 1 68.5 102 GLN A N 1
ATOM 816 C CA . GLN A 1 102 ? 19.828 -5.516 2 1 68.5 102 GLN A CA 1
ATOM 817 C C . GLN A 1 102 ? 20.062 -4.051 1.639 1 68.5 102 GLN A C 1
ATOM 819 O O . GLN A 1 102 ? 21.047 -3.715 0.989 1 68.5 102 GLN A O 1
ATOM 824 N N . HIS A 1 103 ? 19.188 -3.035 1.931 1 56.22 103 HIS A N 1
ATOM 825 C CA . HIS A 1 103 ? 19.406 -1.627 1.622 1 56.22 103 HIS A CA 1
ATOM 826 C C . HIS A 1 103 ? 20.438 -1.013 2.566 1 56.22 103 HIS A C 1
ATOM 828 O O . HIS A 1 103 ? 21.141 -0.076 2.193 1 56.22 103 HIS A O 1
ATOM 834 N N . MET A 1 104 ? 20.547 -1.419 3.764 1 50.94 104 MET A N 1
ATOM 835 C CA . MET A 1 104 ? 21.609 -0.944 4.645 1 50.94 104 MET A CA 1
ATOM 836 C C . MET A 1 104 ? 22.969 -1.456 4.18 1 50.94 104 MET A C 1
ATOM 838 O O . MET A 1 104 ? 24 -0.834 4.449 1 50.94 104 MET A O 1
ATOM 842 N N . SER A 1 105 ? 23.016 -2.508 3.574 1 44.34 105 SER A N 1
ATOM 843 C CA . SER A 1 105 ? 24.328 -3.037 3.23 1 44.34 105 SER A CA 1
ATOM 844 C C . SER A 1 105 ? 24.891 -2.361 1.982 1 44.34 105 SER A C 1
ATOM 846 O O . SER A 1 105 ? 26 -2.664 1.553 1 44.34 105 SER A O 1
ATOM 848 N N . MET A 1 106 ? 24.188 -1.479 1.305 1 33.91 106 MET A N 1
ATOM 849 C CA . MET A 1 106 ? 25 -0.79 0.305 1 33.91 106 MET A CA 1
ATOM 850 C C . MET A 1 106 ? 25.719 0.41 0.917 1 33.91 106 MET A C 1
ATOM 852 O O . MET A 1 106 ? 25.141 1.128 1.738 1 33.91 106 MET A O 1
ATOM 856 N N . MET B 1 1 ? -1.635 27.875 17.734 1 40.91 1 MET B N 1
ATOM 857 C CA . MET B 1 1 ? -0.323 27.422 17.297 1 40.91 1 MET B CA 1
ATOM 858 C C . MET B 1 1 ? -0.32 25.906 17.094 1 40.91 1 MET B C 1
ATOM 860 O O . MET B 1 1 ? -1.005 25.172 17.812 1 40.91 1 MET B O 1
ATOM 864 N N . ASP B 1 2 ? 0.192 25.312 15.812 1 54.06 2 ASP B N 1
ATOM 865 C CA . ASP B 1 2 ? -0.25 24.031 15.234 1 54.06 2 ASP B CA 1
ATOM 866 C C . ASP B 1 2 ? 0.021 22.875 16.188 1 54.06 2 ASP B C 1
ATOM 868 O O . ASP B 1 2 ? 1.161 22.672 16.609 1 54.06 2 ASP B O 1
ATOM 872 N N . HIS B 1 3 ? -0.983 22.5 17.078 1 65.69 3 HIS B N 1
ATOM 873 C CA . HIS B 1 3 ? -1.226 21.5 18.109 1 65.69 3 HIS B CA 1
ATOM 874 C C . HIS B 1 3 ? -0.699 20.141 17.688 1 65.69 3 HIS B C 1
ATOM 876 O O . HIS B 1 3 ? -0.938 19.141 18.375 1 65.69 3 HIS B O 1
ATOM 882 N N . ILE B 1 4 ? 0.125 20.062 16.703 1 73.44 4 ILE B N 1
ATOM 883 C CA . ILE B 1 4 ? 0.698 18.75 16.391 1 73.44 4 ILE B CA 1
ATOM 884 C C . ILE B 1 4 ? 1.921 18.5 17.281 1 73.44 4 ILE B C 1
ATOM 886 O O . ILE B 1 4 ? 2.625 19.453 17.641 1 73.44 4 ILE B O 1
ATOM 890 N N . THR B 1 5 ? 2.123 17.25 17.719 1 82.75 5 THR B N 1
ATOM 891 C CA . THR B 1 5 ? 3.26 16.906 18.578 1 82.75 5 THR B CA 1
ATOM 892 C C . THR B 1 5 ? 4.574 17.219 17.875 1 82.75 5 THR B C 1
ATOM 894 O O . THR B 1 5 ? 4.617 17.344 16.641 1 82.75 5 THR B O 1
ATOM 897 N N . ASN B 1 6 ? 5.613 17.484 18.688 1 84 6 ASN B N 1
ATOM 898 C CA . ASN B 1 6 ? 6.941 17.766 18.156 1 84 6 ASN B CA 1
ATOM 899 C C . ASN B 1 6 ? 7.41 16.688 17.203 1 84 6 ASN B C 1
ATOM 901 O O . ASN B 1 6 ? 8.031 16.984 16.172 1 84 6 ASN B O 1
ATOM 905 N N . GLU B 1 7 ? 7.113 15.461 17.562 1 85.25 7 GLU B N 1
ATOM 906 C CA . GLU B 1 7 ? 7.516 14.344 16.719 1 85.25 7 GLU B CA 1
ATOM 907 C C . GLU B 1 7 ? 6.832 14.406 15.359 1 85.25 7 GLU B C 1
ATOM 909 O O . GLU B 1 7 ? 7.469 14.195 14.328 1 85.25 7 GLU B O 1
ATOM 914 N N . ALA B 1 8 ? 5.555 14.711 15.391 1 87.31 8 ALA B N 1
ATOM 915 C CA . ALA B 1 8 ? 4.797 14.812 14.148 1 87.31 8 ALA B CA 1
ATOM 916 C C . ALA B 1 8 ? 5.289 15.977 13.297 1 87.31 8 ALA B C 1
ATOM 918 O O . ALA B 1 8 ? 5.336 15.883 12.07 1 87.31 8 ALA B O 1
ATOM 919 N N . GLU B 1 9 ? 5.68 17 14.016 1 88.69 9 GLU B N 1
ATOM 920 C CA . GLU B 1 9 ? 6.176 18.188 13.32 1 88.69 9 GLU B CA 1
ATOM 921 C C . GLU B 1 9 ? 7.504 17.906 12.617 1 88.69 9 GLU B C 1
ATOM 923 O O . GLU B 1 9 ? 7.723 18.344 11.492 1 88.69 9 GLU B O 1
ATOM 928 N N . GLU B 1 10 ? 8.344 17.188 13.258 1 89.75 10 GLU B N 1
ATOM 929 C CA . GLU B 1 10 ? 9.641 16.844 12.68 1 89.75 10 GLU B CA 1
ATOM 930 C C . GLU B 1 10 ? 9.469 15.992 11.422 1 89.75 10 GLU B C 1
ATOM 932 O O . GLU B 1 10 ? 10.148 16.219 10.422 1 89.75 10 GLU B O 1
ATOM 937 N N . ILE B 1 11 ? 8.594 15.008 11.547 1 89.44 11 ILE B N 1
ATOM 938 C CA . ILE B 1 11 ? 8.336 14.148 10.398 1 89.44 11 ILE B CA 1
ATOM 939 C C . ILE B 1 11 ? 7.777 14.984 9.25 1 89.44 11 ILE B C 1
ATOM 941 O O . ILE B 1 11 ? 8.219 14.852 8.102 1 89.44 11 ILE B O 1
ATOM 945 N N . TYR B 1 12 ? 6.844 15.859 9.617 1 92.31 12 TYR B N 1
ATOM 946 C CA . TYR B 1 12 ? 6.246 16.734 8.617 1 92.31 12 TYR B CA 1
ATOM 947 C C . TYR B 1 12 ? 7.312 17.562 7.902 1 92.31 12 TYR B C 1
ATOM 949 O O . TYR B 1 12 ? 7.348 17.609 6.668 1 92.31 12 TYR B O 1
ATOM 957 N N . GLN B 1 13 ? 8.164 18.094 8.664 1 93.56 13 GLN B N 1
ATOM 958 C CA . GLN B 1 13 ? 9.188 18.969 8.109 1 93.56 13 GLN B CA 1
ATOM 959 C C . GLN B 1 13 ? 10.164 18.203 7.234 1 93.56 13 GLN B C 1
ATOM 961 O O . GLN B 1 13 ? 10.633 18.703 6.215 1 93.56 13 GLN B O 1
ATOM 966 N N . ARG B 1 14 ? 10.406 17.047 7.652 1 93.5 14 ARG B N 1
ATOM 967 C CA . ARG B 1 14 ? 11.32 16.203 6.887 1 93.5 14 ARG B CA 1
ATOM 968 C C . ARG B 1 14 ? 10.711 15.812 5.547 1 93.5 14 ARG B C 1
ATOM 970 O O . ARG B 1 14 ? 11.391 15.82 4.52 1 93.5 14 ARG B O 1
ATOM 977 N N . LEU B 1 15 ? 9.43 15.539 5.535 1 93.31 15 LEU B N 1
ATOM 978 C CA . LEU B 1 15 ? 8.742 15.047 4.344 1 93.31 15 LEU B CA 1
ATOM 979 C C . LEU B 1 15 ? 8.578 16.172 3.314 1 93.31 15 LEU B C 1
ATOM 981 O O . LEU B 1 15 ? 8.766 15.945 2.117 1 93.31 15 LEU B O 1
ATOM 985 N N . ILE B 1 16 ? 8.227 17.359 3.75 1 93.69 16 ILE B N 1
ATOM 986 C CA . ILE B 1 16 ? 7.93 18.438 2.816 1 93.69 16 ILE B CA 1
ATOM 987 C C . ILE B 1 16 ? 9.211 18.906 2.137 1 93.69 16 ILE B C 1
ATOM 989 O O . ILE B 1 16 ? 9.164 19.609 1.127 1 93.69 16 ILE B O 1
ATOM 993 N N . ARG B 1 17 ? 10.336 18.578 2.721 1 94.31 17 ARG B N 1
ATOM 994 C CA . ARG B 1 17 ? 11.609 18.984 2.141 1 94.31 17 ARG B CA 1
ATOM 995 C C . ARG B 1 17 ? 12.016 18.062 0.998 1 94.31 17 ARG B C 1
ATOM 997 O O . ARG B 1 17 ? 12.898 18.406 0.204 1 94.31 17 ARG B O 1
ATOM 1004 N N . LYS B 1 18 ? 11.367 16.969 0.937 1 92.88 18 LYS B N 1
ATOM 1005 C CA . LYS B 1 18 ? 11.695 16.016 -0.118 1 92.88 18 LYS B CA 1
ATOM 1006 C C . LYS B 1 18 ? 11.195 16.516 -1.476 1 92.88 18 LYS B C 1
ATOM 1008 O O . LYS B 1 18 ? 10.039 16.922 -1.608 1 92.88 18 LYS B O 1
ATOM 1013 N N . LYS B 1 19 ? 12.031 16.406 -2.461 1 92.12 19 LYS B N 1
ATOM 1014 C CA . LYS B 1 19 ? 11.719 16.891 -3.799 1 92.12 19 LYS B CA 1
ATOM 1015 C C . LYS B 1 19 ? 10.594 16.078 -4.434 1 92.12 19 LYS B C 1
ATOM 1017 O O . LYS B 1 19 ? 9.805 16.609 -5.219 1 92.12 19 LYS B O 1
ATOM 1022 N N . SER B 1 20 ? 10.484 14.852 -4.082 1 93.19 20 SER B N 1
ATOM 1023 C CA . SER B 1 20 ? 9.484 13.977 -4.688 1 93.19 20 SER B CA 1
ATOM 1024 C C . SER B 1 20 ? 8.102 14.211 -4.082 1 93.19 20 SER B C 1
ATOM 1026 O O . SER B 1 20 ? 7.098 13.734 -4.613 1 93.19 20 SER B O 1
ATOM 1028 N N . VAL B 1 21 ? 8.086 14.969 -3.014 1 96.25 21 VAL B N 1
ATOM 1029 C CA . VAL B 1 21 ? 6.84 15.102 -2.26 1 96.25 21 VAL B CA 1
ATOM 1030 C C . VAL B 1 21 ? 6.004 16.25 -2.83 1 96.25 21 VAL B C 1
ATOM 1032 O O . VAL B 1 21 ? 6.484 17.375 -2.938 1 96.25 21 VAL B O 1
ATOM 1035 N N . LEU B 1 22 ? 4.766 15.938 -3.172 1 95.62 22 LEU B N 1
ATOM 1036 C CA . LEU B 1 22 ? 3.832 16.922 -3.719 1 95.62 22 LEU B CA 1
ATOM 1037 C C . LEU B 1 22 ? 2.932 17.484 -2.623 1 95.62 22 LEU B C 1
ATOM 1039 O O . LEU B 1 22 ? 2.426 18.594 -2.744 1 95.62 22 LEU B O 1
ATOM 1043 N N . GLY B 1 23 ? 2.768 16.688 -1.575 1 96.5 23 GLY B N 1
ATOM 1044 C CA . GLY B 1 23 ? 1.894 17.094 -0.489 1 96.5 23 GLY B CA 1
ATOM 1045 C C . GLY B 1 23 ? 2 16.203 0.736 1 96.5 23 GLY B C 1
ATOM 1046 O O . GLY B 1 23 ? 2.238 15.008 0.617 1 96.5 23 GLY B O 1
ATOM 1047 N N . VAL B 1 24 ? 1.839 16.875 1.886 1 96.88 24 VAL B N 1
ATOM 1048 C CA . VAL B 1 24 ? 1.881 16.141 3.154 1 96.88 24 VAL B CA 1
ATOM 1049 C C . VAL B 1 24 ? 0.687 16.547 4.016 1 96.88 24 VAL B C 1
ATOM 1051 O O . VAL B 1 24 ? 0.328 17.734 4.082 1 96.88 24 VAL B O 1
ATOM 1054 N N . MET B 1 25 ? 0.116 15.57 4.645 1 96.25 25 MET B N 1
ATOM 1055 C CA . MET B 1 25 ? -0.968 15.781 5.602 1 96.25 25 MET B CA 1
ATOM 1056 C C . MET B 1 25 ? -0.737 14.969 6.875 1 96.25 25 MET B C 1
ATOM 1058 O O . MET B 1 25 ? -0.415 13.781 6.809 1 96.25 25 MET B O 1
ATOM 1062 N N . VAL B 1 26 ? -0.868 15.633 7.988 1 94.5 26 VAL B N 1
ATOM 1063 C CA . VAL B 1 26 ? -0.756 14.977 9.289 1 94.5 26 VAL B CA 1
ATOM 1064 C C . VAL B 1 26 ? -2.025 15.227 10.102 1 94.5 26 VAL B C 1
ATOM 1066 O O . VAL B 1 26 ? -2.404 16.375 10.336 1 94.5 26 VAL B O 1
ATOM 1069 N N . PHE B 1 27 ? -2.633 14.094 10.422 1 91.69 27 PHE B N 1
ATOM 1070 C CA . PHE B 1 27 ? -3.875 14.18 11.18 1 91.69 27 PHE B CA 1
ATOM 1071 C C . PHE B 1 27 ? -3.658 13.734 12.625 1 91.69 27 PHE B C 1
ATOM 1073 O O . PHE B 1 27 ? -3.049 12.688 12.875 1 91.69 27 PHE B O 1
ATOM 1080 N N . ASN B 1 28 ? -4.078 14.57 13.523 1 85.75 28 ASN B N 1
ATOM 1081 C CA . ASN B 1 28 ? -4.117 14.172 14.93 1 85.75 28 ASN B CA 1
ATOM 1082 C C . ASN B 1 28 ? -5.453 14.523 15.578 1 85.75 28 ASN B C 1
ATOM 1084 O O . ASN B 1 28 ? -6.383 14.961 14.891 1 85.75 28 ASN B O 1
ATOM 1088 N N . GLU B 1 29 ? -5.559 14.18 16.875 1 80.62 29 GLU B N 1
ATOM 1089 C CA . GLU B 1 29 ? -6.809 14.383 17.609 1 80.62 29 GLU B CA 1
ATOM 1090 C C . GLU B 1 29 ? -7.191 15.859 17.641 1 80.62 29 GLU B C 1
ATOM 1092 O O . GLU B 1 29 ? -8.375 16.188 17.75 1 80.62 29 GLU B O 1
ATOM 1097 N N . ASN B 1 30 ? -6.281 16.719 17.469 1 77.62 30 ASN B N 1
ATOM 1098 C CA . ASN B 1 30 ? -6.516 18.141 17.703 1 77.62 30 ASN B CA 1
ATOM 1099 C C . ASN B 1 30 ? -6.676 18.906 16.391 1 77.62 30 ASN B C 1
ATOM 1101 O O . ASN B 1 30 ? -7.211 20.016 16.391 1 77.62 30 ASN B O 1
ATOM 1105 N N . GLY B 1 31 ? -6.117 18.328 15.328 1 84.06 31 GLY B N 1
ATOM 1106 C CA . GLY B 1 31 ? -6.219 19.047 14.07 1 84.06 31 GLY B CA 1
ATOM 1107 C C . GLY B 1 31 ? -5.371 18.453 12.969 1 84.06 31 GLY B C 1
ATOM 1108 O O . GLY B 1 31 ? -5.062 17.266 12.984 1 84.06 31 GLY B O 1
ATOM 1109 N N . ILE B 1 32 ? -5.32 19.344 11.812 1 90.5 32 ILE B N 1
ATOM 1110 C CA . ILE B 1 32 ? -4.66 18.875 10.602 1 90.5 32 ILE B CA 1
ATOM 1111 C C . ILE B 1 32 ? -3.521 19.812 10.234 1 90.5 32 ILE B C 1
ATOM 1113 O O . ILE B 1 32 ? -3.691 21.031 10.258 1 90.5 32 ILE B O 1
ATOM 1117 N N . ARG B 1 33 ? -2.33 19.266 10.148 1 92.62 33 ARG B N 1
ATOM 1118 C CA . ARG B 1 33 ? -1.196 19.953 9.531 1 92.62 33 ARG B CA 1
ATOM 1119 C C . ARG B 1 33 ? -0.996 19.5 8.094 1 92.62 33 ARG B C 1
ATOM 1121 O O . ARG B 1 33 ? -0.811 18.297 7.832 1 92.62 33 ARG B O 1
ATOM 1128 N N . THR B 1 34 ? -1.127 20.453 7.145 1 94.88 34 THR B N 1
ATOM 1129 C CA . THR B 1 34 ? -1.104 20.031 5.742 1 94.88 34 THR B CA 1
ATOM 1130 C C . THR B 1 34 ? -0.409 21.094 4.883 1 94.88 34 THR B C 1
ATOM 1132 O O . THR B 1 34 ? -0.468 22.281 5.191 1 94.88 34 THR B O 1
ATOM 1135 N N . SER B 1 35 ? 0.295 20.609 3.889 1 96.31 35 SER B N 1
ATOM 1136 C CA . SER B 1 35 ? 0.904 21.5 2.908 1 96.31 35 SER B CA 1
ATOM 1137 C C . SER B 1 35 ? -0.027 21.734 1.723 1 96.31 35 SER B C 1
ATOM 1139 O O . SER B 1 35 ? 0.345 22.406 0.759 1 96.31 35 SER B O 1
ATOM 1141 N N . MET B 1 36 ? -1.2 21.141 1.787 1 95.06 36 MET B N 1
ATOM 1142 C CA . MET B 1 36 ? -2.16 21.234 0.691 1 95.06 36 MET B CA 1
ATOM 1143 C C . MET B 1 36 ? -3.367 22.062 1.094 1 95.06 36 MET B C 1
ATOM 1145 O O . MET B 1 36 ? -3.52 22.422 2.264 1 95.06 36 MET B O 1
ATOM 1149 N N . ASP B 1 37 ? -4.156 22.438 0.142 1 95.88 37 ASP B N 1
ATOM 1150 C CA . ASP B 1 37 ? -5.34 23.234 0.463 1 95.88 37 ASP B CA 1
ATOM 1151 C C . ASP B 1 37 ? -6.387 22.375 1.184 1 95.88 37 ASP B C 1
ATOM 1153 O O . ASP B 1 37 ? -6.332 21.156 1.142 1 95.88 37 ASP B O 1
ATOM 1157 N N . ASN B 1 38 ? -7.352 23.047 1.821 1 93.31 38 ASN B N 1
ATOM 1158 C CA . ASN B 1 38 ? -8.32 22.359 2.68 1 93.31 38 ASN B CA 1
ATOM 1159 C C . ASN B 1 38 ? -9.219 21.438 1.88 1 93.31 38 ASN B C 1
ATOM 1161 O O . ASN B 1 38 ? -9.609 20.359 2.367 1 93.31 38 ASN B O 1
ATOM 1165 N N . ALA B 1 39 ? -9.539 21.828 0.687 1 95.19 39 ALA B N 1
ATOM 1166 C CA . ALA B 1 39 ? -10.422 21 -0.141 1 95.19 39 ALA B CA 1
ATOM 1167 C C . ALA B 1 39 ? -9.758 19.688 -0.532 1 95.19 39 ALA B C 1
ATOM 1169 O O . ALA B 1 39 ? -10.344 18.625 -0.39 1 95.19 39 ALA B O 1
ATOM 1170 N N . THR B 1 40 ? -8.477 19.781 -0.965 1 94.06 40 THR B N 1
ATOM 1171 C CA . THR B 1 40 ? -7.707 18.594 -1.329 1 94.06 40 THR B CA 1
ATOM 1172 C C . THR B 1 40 ? -7.477 17.703 -0.111 1 94.06 40 THR B C 1
ATOM 1174 O O . THR B 1 40 ? -7.609 16.484 -0.195 1 94.06 40 THR B O 1
ATOM 1177 N N . THR B 1 41 ? -7.199 18.312 0.987 1 95.38 41 THR B N 1
ATOM 1178 C CA . THR B 1 41 ? -6.965 17.594 2.236 1 95.38 41 THR B CA 1
ATOM 1179 C C . THR B 1 41 ? -8.203 16.812 2.645 1 95.38 41 THR B C 1
ATOM 1181 O O . THR B 1 41 ? -8.102 15.625 2.996 1 95.38 41 THR B O 1
ATOM 1184 N N . SER B 1 42 ? -9.359 17.453 2.594 1 94.69 42 SER B N 1
ATOM 1185 C CA . SER B 1 42 ? -10.602 16.797 2.973 1 94.69 42 SER B CA 1
ATOM 1186 C C . SER B 1 42 ? -10.938 15.648 2.023 1 94.69 42 SER B C 1
ATOM 1188 O O . SER B 1 42 ? -11.352 14.57 2.461 1 94.69 42 SER B O 1
ATOM 1190 N N . GLU B 1 43 ? -10.695 15.844 0.804 1 95.12 43 GLU B N 1
ATOM 1191 C CA . GLU B 1 43 ? -10.977 14.82 -0.196 1 95.12 43 GLU B CA 1
ATOM 1192 C C . GLU B 1 43 ? -10.07 13.602 -0.008 1 95.12 43 GLU B C 1
ATOM 1194 O O . GLU B 1 43 ? -10.547 12.461 -0.019 1 95.12 43 GLU B O 1
ATOM 1199 N N . MET B 1 44 ? -8.805 13.844 0.15 1 95 44 MET B N 1
ATOM 1200 C CA . MET B 1 44 ? -7.836 12.773 0.347 1 95 44 MET B CA 1
ATOM 1201 C C . MET B 1 44 ? -8.125 12.008 1.636 1 95 44 MET B C 1
ATOM 1203 O O . MET B 1 44 ? -8.117 10.781 1.647 1 95 44 MET B O 1
ATOM 1207 N N . ALA B 1 45 ? -8.367 12.742 2.678 1 94.06 45 ALA B N 1
ATOM 1208 C CA . ALA B 1 45 ? -8.656 12.117 3.967 1 94.06 45 ALA B CA 1
ATOM 1209 C C . ALA B 1 45 ? -9.898 11.234 3.881 1 94.06 45 ALA B C 1
ATOM 1211 O O . ALA B 1 45 ? -9.898 10.102 4.375 1 94.06 45 ALA B O 1
ATOM 1212 N N . ASN B 1 46 ? -10.914 11.766 3.258 1 94.88 46 ASN B N 1
ATOM 1213 C CA . ASN B 1 46 ? -12.172 11.031 3.137 1 94.88 46 ASN B CA 1
ATOM 1214 C C . ASN B 1 46 ? -11.984 9.734 2.359 1 94.88 46 ASN B C 1
ATOM 1216 O O . ASN B 1 46 ? -12.648 8.734 2.641 1 94.88 46 ASN B O 1
ATOM 1220 N N . ALA B 1 47 ? -11.125 9.781 1.405 1 95.69 47 ALA B N 1
ATOM 1221 C CA . ALA B 1 47 ? -10.906 8.617 0.552 1 95.69 47 ALA B CA 1
ATOM 1222 C C . ALA B 1 47 ? -9.914 7.645 1.193 1 95.69 47 ALA B C 1
ATOM 1224 O O . ALA B 1 47 ? -10.109 6.426 1.145 1 95.69 47 ALA B O 1
ATOM 1225 N N . LEU B 1 48 ? -8.93 8.148 1.887 1 96 48 LEU B N 1
ATOM 1226 C CA . LEU B 1 48 ? -7.797 7.316 2.273 1 96 48 LEU B CA 1
ATOM 1227 C C . LEU B 1 48 ? -7.961 6.809 3.703 1 96 48 LEU B C 1
ATOM 1229 O O . LEU B 1 48 ? -7.371 5.789 4.074 1 96 48 LEU B O 1
ATOM 1233 N N . VAL B 1 49 ? -8.773 7.5 4.477 1 94.5 49 VAL B N 1
ATOM 1234 C CA . VAL B 1 49 ? -8.969 7.086 5.863 1 94.5 49 VAL B CA 1
ATOM 1235 C C . VAL B 1 49 ? -9.656 5.723 5.902 1 94.5 49 VAL B C 1
ATOM 1237 O O . VAL B 1 49 ? -9.188 4.809 6.582 1 94.5 49 VAL B O 1
ATOM 1240 N N . PRO B 1 50 ? -10.797 5.539 5.125 1 95.94 50 PRO B N 1
ATOM 1241 C CA . PRO B 1 50 ? -11.414 4.211 5.102 1 95.94 50 PRO B CA 1
ATOM 1242 C C . PRO B 1 50 ? -10.461 3.127 4.605 1 95.94 50 PRO B C 1
ATOM 1244 O O . PRO B 1 50 ? -10.5 1.991 5.086 1 95.94 50 PRO B O 1
ATOM 1247 N N . LEU B 1 51 ? -9.656 3.467 3.658 1 96.19 51 LEU B N 1
ATOM 1248 C CA . LEU B 1 51 ? -8.688 2.516 3.135 1 96.19 51 LEU B CA 1
ATOM 1249 C C . LEU B 1 51 ? -7.699 2.094 4.223 1 96.19 51 LEU B C 1
ATOM 1251 O O . LEU B 1 51 ? -7.398 0.907 4.367 1 96.19 51 LEU B O 1
ATOM 1255 N N . ASN B 1 52 ? -7.172 3.062 4.977 1 95.69 52 ASN B N 1
ATOM 1256 C CA . ASN B 1 52 ? -6.285 2.764 6.094 1 95.69 52 ASN B CA 1
ATOM 1257 C C . ASN B 1 52 ? -6.961 1.857 7.121 1 95.69 52 ASN B C 1
ATOM 1259 O O . ASN B 1 52 ? -6.34 0.929 7.641 1 95.69 52 ASN B O 1
ATOM 1263 N N . ASP B 1 53 ? -8.242 2.162 7.41 1 95.56 53 ASP B N 1
ATOM 1264 C CA . ASP B 1 53 ? -8.977 1.369 8.391 1 95.56 53 ASP B CA 1
ATOM 1265 C C . ASP B 1 53 ? -9.109 -0.081 7.93 1 95.56 53 ASP B C 1
ATOM 1267 O O . ASP B 1 53 ? -8.906 -1.009 8.711 1 95.56 53 ASP B O 1
ATOM 1271 N N . LEU B 1 54 ? -9.43 -0.244 6.684 1 96.75 54 LEU B N 1
ATOM 1272 C CA . LEU B 1 54 ? -9.57 -1.597 6.156 1 96.75 54 LEU B CA 1
ATOM 1273 C C . LEU B 1 54 ? -8.227 -2.314 6.125 1 96.75 54 LEU B C 1
ATOM 1275 O O . LEU B 1 54 ? -8.148 -3.514 6.402 1 96.75 54 LEU B O 1
ATOM 1279 N N . ALA B 1 55 ? -7.137 -1.634 5.754 1 97.25 55 ALA B N 1
ATOM 1280 C CA . ALA B 1 55 ? -5.801 -2.223 5.75 1 97.25 55 ALA B CA 1
ATOM 1281 C C . ALA B 1 55 ? -5.41 -2.713 7.141 1 97.25 55 ALA B C 1
ATOM 1283 O O . ALA B 1 55 ? -4.875 -3.816 7.289 1 97.25 55 ALA B O 1
ATOM 1284 N N . ARG B 1 56 ? -5.707 -1.899 8.102 1 96.06 56 ARG B N 1
ATOM 1285 C CA . ARG B 1 56 ? -5.418 -2.279 9.484 1 96.06 56 ARG B CA 1
ATOM 1286 C C . ARG B 1 56 ? -6.203 -3.525 9.883 1 96.06 56 ARG B C 1
ATOM 1288 O O . ARG B 1 56 ? -5.645 -4.449 10.484 1 96.06 56 ARG B O 1
ATOM 1295 N N . LYS B 1 57 ? -7.457 -3.494 9.57 1 96.94 57 LYS B N 1
ATOM 1296 C CA . LYS B 1 57 ? -8.305 -4.641 9.867 1 96.94 57 LYS B CA 1
ATOM 1297 C C . LYS B 1 57 ? -7.801 -5.898 9.172 1 96.94 57 LYS B C 1
ATOM 1299 O O . LYS B 1 57 ? -7.762 -6.977 9.766 1 96.94 57 LYS B O 1
ATOM 1304 N N . THR B 1 58 ? -7.445 -5.77 7.895 1 97.31 58 THR B N 1
ATOM 1305 C CA . THR B 1 58 ? -6.961 -6.891 7.094 1 97.31 58 THR B CA 1
ATOM 1306 C C . THR B 1 58 ? -5.715 -7.504 7.723 1 97.31 58 THR B C 1
ATOM 1308 O O . THR B 1 58 ? -5.621 -8.727 7.867 1 97.31 58 THR B O 1
ATOM 1311 N N . VAL B 1 59 ? -4.758 -6.688 8.164 1 96.69 59 VAL B N 1
ATOM 1312 C CA . VAL B 1 59 ? -3.52 -7.148 8.781 1 96.69 59 VAL B CA 1
ATOM 1313 C C . VAL B 1 59 ? -3.836 -7.895 10.078 1 96.69 59 VAL B C 1
ATOM 1315 O O . VAL B 1 59 ? -3.26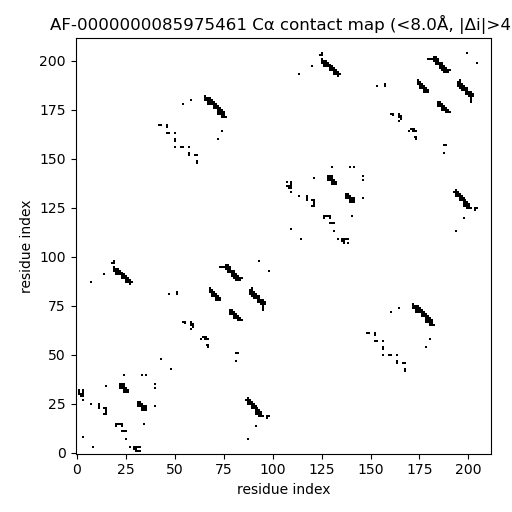4 -8.953 10.344 1 96.69 59 VAL B O 1
ATOM 1318 N N . LYS B 1 60 ? -4.801 -7.418 10.828 1 96.81 60 LYS B N 1
ATOM 1319 C CA . LYS B 1 60 ? -5.18 -8.031 12.102 1 96.81 60 LYS B CA 1
ATOM 1320 C C . LYS B 1 60 ? -5.938 -9.336 11.875 1 96.81 60 LYS B C 1
ATOM 1322 O O . LYS B 1 60 ? -5.781 -10.289 12.641 1 96.81 60 LYS B O 1
ATOM 1327 N N . ASP B 1 61 ? -6.734 -9.352 10.789 1 95.56 61 ASP B N 1
ATOM 1328 C CA . ASP B 1 61 ? -7.457 -10.57 10.445 1 95.56 61 ASP B CA 1
ATOM 1329 C C . ASP B 1 61 ? -6.492 -11.695 10.07 1 95.56 61 ASP B C 1
ATOM 1331 O O . ASP B 1 61 ? -6.734 -12.859 10.383 1 95.56 61 ASP B O 1
ATOM 1335 N N . LEU B 1 62 ? -5.406 -11.312 9.391 1 95.12 62 LEU B N 1
ATOM 1336 C CA . LEU B 1 62 ? -4.422 -12.297 8.953 1 95.12 62 LEU B CA 1
ATOM 1337 C C . LEU B 1 62 ? -3.561 -12.766 10.117 1 95.12 62 LEU B C 1
ATOM 1339 O O . LEU B 1 62 ? -3.199 -13.938 10.203 1 95.12 62 LEU B O 1
ATOM 1343 N N . ASP B 1 63 ? -3.23 -11.828 10.977 1 95.19 63 ASP B N 1
ATOM 1344 C CA . ASP B 1 63 ? -2.412 -12.109 12.156 1 95.19 63 ASP B CA 1
ATOM 1345 C C . ASP B 1 63 ? -2.693 -11.109 13.273 1 95.19 63 ASP B C 1
ATOM 1347 O O . ASP B 1 63 ? -2.203 -9.977 13.242 1 95.19 63 ASP B O 1
ATOM 1351 N N . PRO B 1 64 ? -3.43 -11.555 14.297 1 95.94 64 PRO B N 1
ATOM 1352 C CA . PRO B 1 64 ? -3.834 -10.641 15.375 1 95.94 64 PRO B CA 1
ATOM 1353 C C . PRO B 1 64 ? -2.645 -9.992 16.078 1 95.94 64 PRO B C 1
ATOM 1355 O O . PRO B 1 64 ? -2.791 -8.938 16.703 1 95.94 64 PRO B O 1
ATOM 1358 N N . ASP B 1 65 ? -1.465 -10.594 16 1 96.31 65 ASP B N 1
ATOM 1359 C CA . ASP B 1 65 ? -0.286 -10.055 16.672 1 96.31 65 ASP B CA 1
ATOM 1360 C C . ASP B 1 65 ? 0.488 -9.117 15.742 1 96.31 65 ASP B C 1
ATOM 1362 O O . ASP B 1 65 ? 1.503 -8.539 16.141 1 96.31 65 ASP B O 1
ATOM 1366 N N . ASN B 1 66 ? 0.078 -9.039 14.555 1 94.94 66 ASN B N 1
ATOM 1367 C CA . ASN B 1 66 ? 0.731 -8.203 13.555 1 94.94 66 ASN B CA 1
ATOM 1368 C C . ASN B 1 66 ? 0.154 -6.789 13.539 1 94.94 66 ASN B C 1
ATOM 1370 O O . ASN B 1 66 ? -0.945 -6.559 14.047 1 94.94 66 ASN B O 1
ATOM 1374 N N . GLU B 1 67 ? 0.949 -5.824 13.094 1 94.69 67 GLU B N 1
ATOM 1375 C CA . GLU B 1 67 ? 0.538 -4.426 13.039 1 94.69 67 GLU B CA 1
ATOM 1376 C C . GLU B 1 67 ? 0.886 -3.799 11.688 1 94.69 67 GLU B C 1
ATOM 1378 O O . GLU B 1 67 ? 1.976 -4.02 11.156 1 94.69 67 GLU B O 1
ATOM 1383 N N . LEU B 1 68 ? -0.105 -3.057 11.258 1 95.88 68 LEU B N 1
ATOM 1384 C CA . LEU B 1 68 ? 0.163 -2.271 10.055 1 95.88 68 LEU B CA 1
ATOM 1385 C C . LEU B 1 68 ? 1.091 -1.103 10.367 1 95.88 68 LEU B C 1
ATOM 1387 O O . LEU B 1 68 ? 0.817 -0.31 11.273 1 95.88 68 LEU B O 1
ATOM 1391 N N . LEU B 1 69 ? 2.285 -1.025 9.727 1 94.12 69 LEU B N 1
ATOM 1392 C CA . LEU B 1 69 ? 3.166 0.127 9.875 1 94.12 69 LEU B CA 1
ATOM 1393 C C . LEU B 1 69 ? 2.773 1.243 8.914 1 94.12 69 LEU B C 1
ATOM 1395 O O . LEU B 1 69 ? 2.42 2.344 9.344 1 94.12 69 LEU B O 1
ATOM 1399 N N . PHE B 1 70 ? 2.74 0.92 7.645 1 94.62 70 PHE B N 1
ATOM 1400 C CA . PHE B 1 70 ? 2.279 1.847 6.617 1 94.62 70 PHE B CA 1
ATOM 1401 C C . PHE B 1 70 ? 1.949 1.104 5.328 1 94.62 70 PHE B C 1
ATOM 1403 O O . PHE B 1 70 ? 2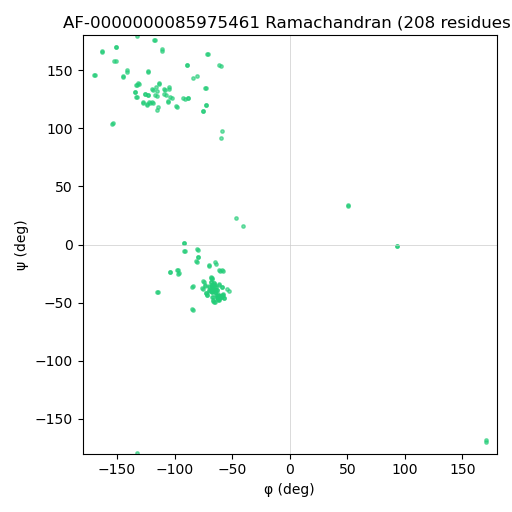.215 -0.094 5.211 1 94.62 70 PHE B O 1
ATOM 1410 N N . PHE B 1 71 ? 1.255 1.801 4.402 1 95.31 71 PHE B N 1
ATOM 1411 C CA . PHE B 1 71 ? 1.088 1.219 3.074 1 95.31 71 PHE B CA 1
ATOM 1412 C C . PHE B 1 71 ? 1.199 2.289 1.996 1 95.31 71 PHE B C 1
ATOM 1414 O O . PHE B 1 71 ? 1.054 3.48 2.279 1 95.31 71 PHE B O 1
ATOM 1421 N N . ARG B 1 72 ? 1.653 1.862 0.914 1 95.44 72 ARG B N 1
ATOM 1422 C CA . ARG B 1 72 ? 1.878 2.732 -0.236 1 95.44 72 ARG B CA 1
ATOM 1423 C C . ARG B 1 72 ? 0.981 2.338 -1.404 1 95.44 72 ARG B C 1
ATOM 1425 O O . ARG B 1 72 ? 0.788 1.15 -1.672 1 95.44 72 ARG B O 1
ATOM 1432 N N . VAL B 1 73 ? 0.409 3.328 -1.994 1 96.81 73 VAL B N 1
ATOM 1433 C CA . VAL B 1 73 ? -0.439 3.156 -3.168 1 96.81 73 VAL B CA 1
ATOM 1434 C C . VAL B 1 73 ? 0.203 3.838 -4.375 1 96.81 73 VAL B C 1
ATOM 1436 O O . VAL B 1 73 ? 0.389 5.059 -4.379 1 96.81 73 VAL B O 1
ATOM 1439 N N . ARG B 1 74 ? 0.535 2.996 -5.32 1 95.81 74 ARG B N 1
ATOM 1440 C CA . ARG B 1 74 ? 1.114 3.557 -6.535 1 95.81 74 ARG B CA 1
ATOM 1441 C C . ARG B 1 74 ? 0.086 3.605 -7.66 1 95.81 74 ARG B C 1
ATOM 1443 O O . ARG B 1 74 ? -0.6 2.615 -7.926 1 95.81 74 ARG B O 1
ATOM 1450 N N . THR B 1 75 ? -0.04 4.785 -8.18 1 95.38 75 THR B N 1
ATOM 1451 C CA . THR B 1 75 ? -0.935 4.996 -9.312 1 95.38 75 THR B CA 1
ATOM 1452 C C . THR B 1 75 ? -0.155 5.457 -10.547 1 95.38 75 THR B C 1
ATOM 1454 O O . THR B 1 75 ? 1.063 5.633 -10.484 1 95.38 75 THR B O 1
ATOM 1457 N N . ASN B 1 76 ? -0.855 5.602 -11.672 1 92.25 76 ASN B N 1
ATOM 1458 C CA . ASN B 1 76 ? -0.224 6.082 -12.898 1 92.25 76 ASN B CA 1
ATOM 1459 C C . ASN B 1 76 ? 0.262 7.52 -12.75 1 92.25 76 ASN B C 1
ATOM 1461 O O . ASN B 1 76 ? 1.135 7.965 -13.492 1 92.25 76 ASN B O 1
ATOM 1465 N N . LYS B 1 77 ? -0.146 8.242 -11.789 1 93.12 77 LYS B N 1
ATOM 1466 C CA . LYS B 1 77 ? 0.15 9.672 -11.695 1 93.12 77 LYS B CA 1
ATOM 1467 C C . LYS B 1 77 ? 1.03 9.969 -10.484 1 93.12 77 LYS B C 1
ATOM 1469 O O . LYS B 1 77 ? 1.958 10.773 -10.562 1 93.12 77 LYS B O 1
ATOM 1474 N N . ASN B 1 78 ? 0.721 9.305 -9.367 1 95.06 78 ASN B N 1
ATOM 1475 C CA . ASN B 1 78 ? 1.45 9.578 -8.133 1 95.06 78 ASN B CA 1
ATOM 1476 C C . ASN B 1 78 ? 1.507 8.344 -7.23 1 95.06 78 ASN B C 1
ATOM 1478 O O . ASN B 1 78 ? 0.931 7.309 -7.555 1 95.06 78 ASN B O 1
ATOM 1482 N N . GLU B 1 79 ? 2.297 8.539 -6.301 1 95.94 79 GLU B N 1
ATOM 1483 C CA . GLU B 1 79 ? 2.342 7.562 -5.215 1 95.94 79 GLU B CA 1
ATOM 1484 C C . GLU B 1 79 ? 1.838 8.172 -3.908 1 95.94 79 GLU B C 1
ATOM 1486 O O . GLU B 1 79 ? 2.203 9.289 -3.559 1 95.94 79 GLU B O 1
ATOM 1491 N N . MET B 1 80 ? 1.068 7.457 -3.166 1 97.38 80 MET B N 1
ATOM 1492 C CA . MET B 1 80 ? 0.564 7.887 -1.865 1 97.38 80 MET B CA 1
ATOM 1493 C C . MET B 1 80 ? 1.05 6.953 -0.761 1 97.38 80 MET B C 1
ATOM 1495 O O . MET B 1 80 ? 1.077 5.734 -0.939 1 97.38 80 MET B O 1
ATOM 1499 N N . MET B 1 81 ? 1.508 7.535 0.243 1 95.5 81 MET B N 1
ATOM 1500 C CA . MET B 1 81 ? 1.938 6.785 1.419 1 95.5 81 MET B CA 1
ATOM 1501 C C . MET B 1 81 ? 1.068 7.117 2.627 1 95.5 81 MET B C 1
ATOM 1503 O O . MET B 1 81 ? 0.812 8.289 2.908 1 95.5 81 MET B O 1
ATOM 1507 N N . ILE B 1 82 ? 0.579 6.102 3.225 1 96.69 82 ILE B N 1
ATOM 1508 C CA . ILE B 1 82 ? -0.293 6.281 4.379 1 96.69 82 ILE B CA 1
ATOM 1509 C C . ILE B 1 82 ? 0.251 5.488 5.566 1 96.69 82 ILE B C 1
ATOM 1511 O O . ILE B 1 82 ? 0.583 4.309 5.43 1 96.69 82 ILE B O 1
ATOM 1515 N N . GLY B 1 83 ? 0.369 6.152 6.66 1 93.75 83 GLY B N 1
ATOM 1516 C CA . GLY B 1 83 ? 0.833 5.484 7.867 1 93.75 83 GLY B CA 1
ATOM 1517 C C . GLY B 1 83 ? 0.314 6.129 9.141 1 93.75 83 GLY B C 1
ATOM 1518 O O . GLY B 1 83 ? -0.139 7.273 9.125 1 93.75 83 GLY B O 1
ATOM 1519 N N . VAL B 1 84 ? 0.341 5.297 10.148 1 89.38 84 VAL B N 1
ATOM 1520 C CA . VAL B 1 84 ? -0.037 5.785 11.469 1 89.38 84 VAL B CA 1
ATOM 1521 C C . VAL B 1 84 ? 1.141 5.645 12.43 1 89.38 84 VAL B C 1
ATOM 1523 O O . VAL B 1 84 ? 1.776 4.586 12.492 1 89.38 84 VAL B O 1
ATOM 1526 N N . ASP B 1 85 ? 1.52 6.82 12.992 1 83.25 85 ASP B N 1
ATOM 1527 C CA . ASP B 1 85 ? 2.584 6.816 13.992 1 83.25 85 ASP B CA 1
ATOM 1528 C C . ASP B 1 85 ? 2.191 7.645 15.219 1 83.25 85 ASP B C 1
ATOM 1530 O O . ASP B 1 85 ? 1.805 8.805 15.086 1 83.25 85 ASP B O 1
ATOM 1534 N N . GLU B 1 86 ? 2.318 6.977 16.359 1 83.75 86 GLU B N 1
ATOM 1535 C CA . GLU B 1 86 ? 2.045 7.621 17.641 1 83.75 86 GLU B CA 1
ATOM 1536 C C . GLU B 1 86 ? 0.692 8.328 17.625 1 83.75 86 GLU B C 1
ATOM 1538 O O . GLU B 1 86 ? 0.575 9.469 18.078 1 83.75 86 GLU B O 1
ATOM 1543 N N . GLY B 1 87 ? -0.227 7.781 16.922 1 84.69 87 GLY B N 1
ATOM 1544 C CA . GLY B 1 87 ? -1.587 8.297 16.953 1 84.69 87 GLY B CA 1
ATOM 1545 C C . GLY B 1 87 ? -1.857 9.305 15.852 1 84.69 87 GLY B C 1
ATOM 1546 O O . GLY B 1 87 ? -2.959 9.852 15.758 1 84.69 87 GLY B O 1
ATOM 1547 N N . HIS B 1 88 ? -0.812 9.523 15.109 1 91.88 88 HIS B N 1
ATOM 1548 C CA . HIS B 1 88 ? -0.993 10.438 13.984 1 91.88 88 HIS B CA 1
ATOM 1549 C C . HIS B 1 88 ? -1.059 9.688 12.664 1 91.88 88 HIS B C 1
ATOM 1551 O O . HIS B 1 88 ? -0.288 8.75 12.445 1 91.88 88 HIS B O 1
ATOM 1557 N N . LEU B 1 89 ? -2.074 10.148 11.93 1 93.12 89 LEU B N 1
ATOM 1558 C CA 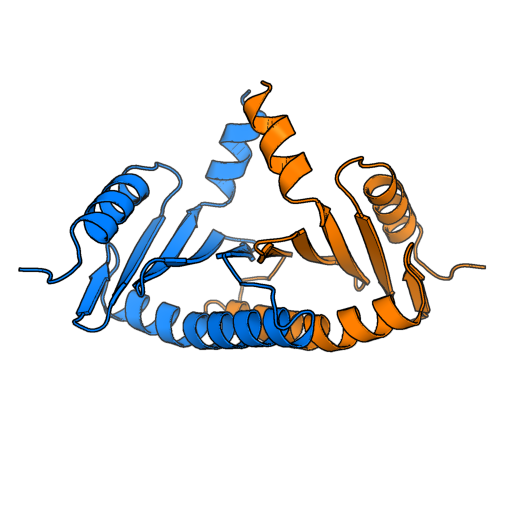. LEU B 1 89 ? -2.176 9.625 10.57 1 93.12 89 LEU B CA 1
ATOM 1559 C C . LEU B 1 89 ? -1.416 10.508 9.586 1 93.12 89 LEU B C 1
ATOM 1561 O O . LEU B 1 89 ? -1.614 11.727 9.555 1 93.12 89 LEU B O 1
ATOM 1565 N N . TYR B 1 90 ? -0.536 9.852 8.875 1 94.81 90 TYR B N 1
ATOM 1566 C CA . TYR B 1 90 ? 0.246 10.555 7.859 1 94.81 90 TYR B CA 1
ATOM 1567 C C . TYR B 1 90 ? -0.19 10.156 6.457 1 94.81 90 TYR B C 1
ATOM 1569 O O . TYR B 1 90 ? -0.396 8.969 6.18 1 94.81 90 TYR B O 1
ATOM 1577 N N . ILE B 1 91 ? -0.372 11.133 5.633 1 96.75 91 ILE B N 1
ATOM 1578 C CA . ILE B 1 91 ? -0.612 10.93 4.207 1 96.75 91 ILE B CA 1
ATOM 1579 C C . ILE B 1 91 ? 0.377 11.758 3.393 1 96.75 91 ILE B C 1
ATOM 1581 O O . ILE B 1 91 ? 0.436 12.984 3.537 1 96.75 91 ILE B O 1
ATOM 1585 N N . VAL B 1 92 ? 1.109 11.039 2.578 1 96.81 92 VAL B N 1
ATOM 1586 C CA . VAL B 1 92 ? 2.113 11.711 1.757 1 96.81 92 VAL B CA 1
ATOM 1587 C C . VAL B 1 92 ? 1.856 11.414 0.281 1 96.81 92 VAL B C 1
ATOM 1589 O O . VAL B 1 92 ? 1.663 10.258 -0.102 1 96.81 92 VAL B O 1
ATOM 1592 N N . ILE B 1 93 ? 1.8 12.438 -0.476 1 96.88 93 ILE B N 1
ATOM 1593 C CA . ILE B 1 93 ? 1.67 12.312 -1.925 1 96.88 93 ILE B CA 1
ATOM 1594 C C . ILE B 1 93 ? 3.004 12.641 -2.592 1 96.88 93 ILE B C 1
ATOM 1596 O O . ILE B 1 93 ? 3.57 13.711 -2.369 1 96.88 93 ILE B O 1
ATOM 1600 N N . GLN B 1 94 ? 3.455 11.688 -3.332 1 95.81 94 GLN B N 1
ATOM 1601 C CA . GLN B 1 94 ? 4.746 11.867 -3.984 1 95.81 94 GLN B CA 1
ATOM 1602 C C . GLN B 1 94 ? 4.625 11.711 -5.5 1 95.81 94 GLN B C 1
ATOM 1604 O O . GLN B 1 94 ? 3.783 10.953 -5.984 1 95.81 94 GLN B O 1
ATOM 1609 N N . ASP B 1 95 ? 5.434 12.391 -6.203 1 92.62 95 ASP B N 1
ATOM 1610 C CA . ASP B 1 95 ? 5.512 12.281 -7.66 1 92.62 95 ASP B CA 1
ATOM 1611 C C . ASP B 1 95 ? 6.223 10.992 -8.07 1 92.62 95 ASP B C 1
ATOM 1613 O O . ASP B 1 95 ? 7.434 10.859 -7.891 1 92.62 95 ASP B O 1
ATOM 1617 N N . ALA B 1 96 ? 5.387 10.141 -8.734 1 85.69 96 ALA B N 1
ATOM 1618 C CA . ALA B 1 96 ? 5.918 8.82 -9.078 1 85.69 96 ALA B CA 1
ATOM 1619 C C . ALA B 1 96 ? 7.047 8.93 -10.094 1 85.69 96 ALA B C 1
ATOM 1621 O O . ALA B 1 96 ? 7.961 8.102 -10.109 1 85.69 96 ALA B O 1
ATOM 1622 N N . ARG B 1 97 ? 6.992 9.875 -10.977 1 83.5 97 ARG B N 1
ATOM 1623 C CA . ARG B 1 97 ? 7.996 10.047 -12.023 1 83.5 97 ARG B CA 1
ATOM 1624 C C . ARG B 1 97 ? 9.336 10.461 -11.422 1 83.5 97 ARG B C 1
ATOM 1626 O O . ARG B 1 97 ? 10.391 9.992 -11.867 1 83.5 97 ARG B O 1
ATOM 1633 N N . PHE B 1 98 ? 9.258 11.219 -10.406 1 81.75 98 PHE B N 1
ATOM 1634 C CA . PHE B 1 98 ? 10.469 11.695 -9.75 1 81.75 98 PHE B CA 1
ATOM 1635 C C . PHE B 1 98 ? 11.172 10.555 -9.023 1 81.75 98 PHE B C 1
ATOM 1637 O O . PHE B 1 98 ? 12.398 10.453 -9.047 1 81.75 98 PHE B O 1
ATOM 1644 N N . ILE B 1 99 ? 10.32 9.703 -8.398 1 77.69 99 ILE B N 1
ATOM 1645 C CA . ILE B 1 99 ? 10.867 8.594 -7.621 1 77.69 99 ILE B CA 1
ATOM 1646 C C . ILE B 1 99 ? 11.586 7.617 -8.555 1 77.69 99 ILE B C 1
ATOM 1648 O O . ILE B 1 99 ? 12.68 7.141 -8.242 1 77.69 99 ILE B O 1
ATOM 1652 N N . ARG B 1 100 ? 11 7.41 -9.734 1 74.94 100 ARG B N 1
ATOM 1653 C CA . ARG B 1 100 ? 11.555 6.461 -10.695 1 74.94 100 ARG B CA 1
ATOM 1654 C C . ARG B 1 100 ? 12.844 6.996 -11.312 1 74.94 100 ARG B C 1
ATOM 1656 O O . ARG B 1 100 ? 13.781 6.238 -11.547 1 74.94 100 ARG B O 1
ATOM 1663 N N . THR B 1 101 ? 12.836 8.234 -11.656 1 76.25 101 THR B N 1
ATOM 1664 C CA . THR B 1 101 ? 13.984 8.828 -12.336 1 76.25 101 THR B CA 1
ATOM 1665 C C . THR B 1 101 ? 15.18 8.922 -11.391 1 76.25 101 THR B C 1
ATOM 1667 O O . THR B 1 101 ? 16.328 8.852 -11.836 1 76.25 101 THR B O 1
ATOM 1670 N N . GLN B 1 102 ? 14.891 9.125 -10.141 1 68.69 102 GLN B N 1
ATOM 1671 C CA . GLN B 1 102 ? 16 9.195 -9.195 1 68.69 102 GLN B CA 1
ATOM 1672 C C . GLN B 1 102 ? 16.641 7.824 -9.008 1 68.69 102 GLN B C 1
ATOM 1674 O O . GLN B 1 102 ? 17.859 7.727 -8.789 1 68.69 102 GLN B O 1
ATOM 1679 N N . HIS B 1 103 ? 15.961 6.629 -9.008 1 56.38 103 HIS B N 1
ATOM 1680 C CA . HIS B 1 103 ? 16.578 5.309 -8.867 1 56.38 103 HIS B CA 1
ATOM 1681 C C . HIS B 1 103 ? 17.281 4.887 -10.148 1 56.38 103 HIS B C 1
ATOM 1683 O O . HIS B 1 103 ? 18.266 4.137 -10.102 1 56.38 103 HIS B O 1
ATOM 1689 N N . MET B 1 104 ? 16.859 5.25 -11.281 1 50.56 104 MET B N 1
ATOM 1690 C CA . MET B 1 104 ? 17.594 4.973 -12.516 1 50.56 104 MET B CA 1
ATOM 1691 C C . MET B 1 104 ? 18.891 5.781 -12.562 1 50.56 104 MET B C 1
ATOM 1693 O O . MET B 1 104 ? 19.844 5.371 -13.211 1 50.56 104 MET B O 1
ATOM 1697 N N . SER B 1 105 ? 18.891 6.848 -11.969 1 44.44 105 SER B N 1
ATOM 1698 C CA . SER B 1 105 ? 20.094 7.656 -12.117 1 44.44 105 SER B CA 1
ATOM 1699 C C . SER B 1 105 ? 21.219 7.16 -11.203 1 44.44 105 SER B C 1
ATOM 1701 O O . SER B 1 105 ? 22.312 7.707 -11.211 1 44.44 105 SER B O 1
ATOM 1703 N N . MET B 1 106 ? 21.031 6.188 -10.352 1 34.25 106 MET B N 1
ATOM 1704 C CA . MET B 1 106 ? 22.266 5.73 -9.742 1 34.25 106 MET B CA 1
ATOM 1705 C C . MET B 1 106 ? 22.938 4.66 -10.602 1 34.25 106 MET B C 1
ATOM 1707 O O . MET B 1 106 ? 22.25 3.818 -11.188 1 34.25 106 MET B O 1
#

Organism: Nephila pilipes (NCBI:txid299642)